Protein 1UAR (pdb70)

InterPro domains:
  IPR001307 Thiosulphate sulfurtransferase, conserved site [PS00380] (36-47)
  IPR001307 Thiosulphate sulfurtransferase, conserved site [PS00683] (262-272)
  IPR001763 Rhodanese-like domain [PF00581] (11-120)
  IPR001763 Rhodanese-like domain [PF00581] (162-273)
  IPR001763 Rhodanese-like domain [PS50206] (20-127)
  IPR001763 Rhodanese-like domain [PS50206] (161-281)
  IPR001763 Rhodanese-like domain [SM00450] (10-124)
  IPR001763 Rhodanese-like domain [SM00450] (151-278)
  IPR036873 Rhodanese-like domain superfamily [G3DSA:3.40.250.10] (1-144)
  IPR036873 Rhodanese-like domain superfamily [G3DSA:3.40.250.10] (145-285)
  IPR036873 Rhodanese-like domain superfamily [SSF52821] (3-143)
  IPR036873 Rhodanese-like domain superfamily [SSF52821] (160-283)
  IPR051126 Thiosulfate sulfurtransferase domain-containing protein [PTHR43855] (5-284)

Nearest PDB structures (foldseek):
  3p3a-assembly1_A  TM=9.488E-01  e=4.601E-39  Mycolicibacterium thermoresistibile
  3aay-assembly1_A  TM=9.484E-01  e=3.311E-35  Mycobacterium tuberculosis
  4jgt-assembly3_C  TM=8.827E-01  e=2.326E-21  Homo sapiens
  5wqj-assembly1_A  TM=8.787E-01  e=5.691E-21  Mus musculus
  4jgt-assembly2_B  TM=8.896E-01  e=4.125E-20  Homo sapiens

Foldseek 3Di:
DFPFCVQADDLVRCLVCLPPLQEEEEEFEPPQCVVLVKDDRRYYYDDCCVQFADVPDGHGDALVSPQQCLQSQHELRGQYEYAYPDLCLQSLLVVLVCVQQPRDHHHYFLGPLLCVVVPHDMDSDYDDHRRHHYDRGDGDCLAADEPVVLVVQLVCLVVLQAAEEEQDDVCQQQFVHCDFPGGHARHNYAYQHLCQQDDPSSGGDALVSLCVRAVVVSNDLNHAYEYANAQSRRSSVLCCCCGRNNRPHYYYHGNGCNNVRHDPPHDGHHHHD

Structure (mmCIF, N/CA/C/O backbone):
data_1UAR
#
_entry.id   1UAR
#
_cell.length_a   82.200
_cell.length_b   47.000
_cell.length_c   86.200
_cell.angle_alpha   90.00
_cell.angle_beta   113.80
_cell.angle_gamma   90.00
#
_symmetry.space_group_name_H-M   'C 1 2 1'
#
loop_
_entity.id
_entity.type
_entity.pdbx_description
1 polymer Rhodanese
2 non-polymer GLYCEROL
3 water water
#
loop_
_atom_site.group_PDB
_atom_site.id
_atom_site.type_symbol
_atom_site.label_atom_id
_atom_site.label_alt_id
_atom_site.label_comp_id
_atom_site.label_asym_id
_atom_site.label_entity_id
_atom_site.label_seq_id
_atom_site.pdbx_PDB_ins_code
_atom_site.Cartn_x
_atom_site.Cartn_y
_atom_site.Cartn_z
_atom_site.occupancy
_atom_site.B_iso_or_equiv
_atom_site.auth_seq_id
_atom_site.auth_comp_id
_atom_site.auth_asym_id
_atom_site.auth_atom_id
_atom_site.pdbx_PDB_model_num
ATOM 1 N N . GLY A 1 2 ? 35.481 -0.410 0.846 1.00 26.08 2 GLY A N 1
ATOM 2 C CA . GLY A 1 2 ? 34.381 0.429 1.402 1.00 23.62 2 GLY A CA 1
ATOM 3 C C . GLY A 1 2 ? 33.787 -0.191 2.651 1.00 21.99 2 GLY A C 1
ATOM 4 O O . GLY A 1 2 ? 34.366 -1.113 3.232 1.00 20.52 2 GLY A O 1
ATOM 5 N N . TYR A 1 3 ? 32.631 0.313 3.071 1.00 19.06 3 TYR A N 1
ATOM 6 C CA . TYR A 1 3 ? 31.968 -0.214 4.260 1.00 17.22 3 TYR A CA 1
ATOM 7 C C . TYR A 1 3 ? 31.538 -1.657 4.020 1.00 17.71 3 TYR A C 1
ATOM 8 O O . TYR A 1 3 ? 31.384 -2.087 2.873 1.00 15.73 3 TYR A O 1
ATOM 17 N N . ALA A 1 4 ? 31.343 -2.399 5.103 1.00 17.47 4 ALA A N 1
ATOM 18 C CA . ALA A 1 4 ? 30.906 -3.789 5.006 1.00 16.18 4 ALA A CA 1
ATOM 19 C C . ALA A 1 4 ? 29.428 -3.835 4.630 1.00 17.08 4 ALA A C 1
ATOM 20 O O . ALA A 1 4 ? 28.992 -4.706 3.868 1.00 15.57 4 ALA A O 1
ATOM 22 N N . HIS A 1 5 ? 28.667 -2.883 5.164 1.00 16.28 5 HIS A N 1
ATOM 23 C CA . HIS A 1 5 ? 27.235 -2.807 4.912 1.00 15.34 5 HIS A CA 1
ATOM 24 C C . HIS A 1 5 ? 26.780 -1.434 4.454 1.00 15.54 5 HIS A C 1
ATOM 25 O O . HIS A 1 5 ? 26.027 -0.749 5.154 1.00 15.11 5 HIS A O 1
ATOM 32 N N . PRO A 1 6 ? 27.219 -1.009 3.261 1.00 15.85 6 PRO A N 1
ATOM 33 C CA . PRO A 1 6 ? 26.803 0.308 2.773 1.00 14.93 6 PRO A CA 1
ATOM 34 C C . PRO A 1 6 ? 25.298 0.353 2.526 1.00 14.42 6 PRO A C 1
ATOM 35 O O . PRO A 1 6 ? 24.702 1.430 2.477 1.00 13.90 6 PRO A O 1
ATOM 39 N N . GLU A 1 7 ? 24.672 -0.816 2.388 1.00 12.93 7 GLU A N 1
ATOM 40 C CA . GLU A 1 7 ? 23.240 -0.847 2.125 1.00 13.88 7 GLU A CA 1
ATOM 41 C C . GLU A 1 7 ? 22.374 -0.370 3.287 1.00 13.54 7 GLU A C 1
ATOM 42 O O . GLU A 1 7 ? 21.194 -0.066 3.089 1.00 16.20 7 GLU A O 1
ATOM 48 N N . VAL A 1 8 ? 22.940 -0.290 4.493 1.00 12.65 8 VAL A N 1
ATOM 49 C CA . VAL A 1 8 ? 22.155 0.189 5.628 1.00 14.41 8 VAL A CA 1
ATOM 50 C C . VAL A 1 8 ? 22.389 1.679 5.875 1.00 12.27 8 VAL A C 1
ATOM 51 O O . VAL A 1 8 ? 21.883 2.237 6.845 1.00 13.74 8 VAL A O 1
ATOM 55 N N . LEU A 1 9 ? 23.158 2.314 4.995 1.00 14.32 9 LEU A N 1
ATOM 56 C CA . LEU A 1 9 ? 23.433 3.744 5.108 1.00 15.44 9 LEU A CA 1
ATOM 57 C C . LEU A 1 9 ? 22.887 4.442 3.859 1.00 16.06 9 LEU A C 1
ATOM 58 O O . LEU A 1 9 ? 23.297 4.126 2.741 1.00 20.54 9 LEU A O 1
ATOM 63 N N . VAL A 1 10 ? 21.956 5.378 4.035 1.00 13.31 10 VAL A N 1
ATOM 64 C CA . VAL A 1 10 ? 21.399 6.093 2.890 1.00 14.22 10 VAL A CA 1
ATOM 65 C C . VAL A 1 10 ? 21.788 7.568 2.910 1.00 15.71 10 VAL A C 1
ATOM 66 O O . VAL A 1 10 ? 21.997 8.158 3.973 1.00 14.35 10 VAL A O 1
ATOM 70 N N . SER A 1 11 ? 21.881 8.158 1.725 1.00 14.32 11 SER A N 1
ATOM 71 C CA . SER A 1 11 ? 22.257 9.560 1.600 1.00 13.44 11 SER A CA 1
ATOM 72 C C . SER A 1 11 ? 21.039 10.465 1.719 1.00 12.94 11 SER A C 1
ATOM 73 O O . SER A 1 11 ? 19.897 10.012 1.650 1.00 12.58 11 SER A O 1
ATOM 76 N N . THR A 1 12 ? 21.279 11.757 1.901 1.00 12.56 12 THR A N 1
ATOM 77 C CA . THR A 1 12 ? 20.160 12.681 1.996 1.00 15.00 12 THR A CA 1
ATOM 78 C C . THR A 1 12 ? 19.419 12.694 0.663 1.00 13.85 12 THR A C 1
ATOM 79 O O . THR A 1 12 ? 18.204 12.889 0.624 1.00 14.43 12 THR A O 1
ATOM 83 N N . ASP A 1 13 ? 20.155 12.477 -0.427 1.00 15.31 13 ASP A N 1
ATOM 84 C CA . ASP A 1 13 ? 19.554 12.443 -1.756 1.00 15.98 13 ASP A CA 1
ATOM 85 C C . ASP A 1 13 ? 18.591 11.259 -1.837 1.00 15.45 13 ASP A C 1
ATOM 86 O O . ASP A 1 13 ? 17.460 11.400 -2.305 1.00 14.08 13 ASP A O 1
ATOM 91 N N . TRP A 1 14 ? 19.055 10.098 -1.383 1.00 13.19 14 TRP A N 1
ATOM 92 C CA . TRP A 1 14 ? 18.245 8.879 -1.394 1.00 15.01 14 TRP A CA 1
ATOM 93 C C . TRP A 1 14 ? 16.942 9.106 -0.639 1.00 15.07 14 TRP A C 1
ATOM 94 O O . TRP A 1 14 ? 15.860 8.780 -1.127 1.00 12.98 14 TRP A O 1
ATOM 105 N N . VAL A 1 15 ? 17.042 9.689 0.550 1.00 13.76 15 VAL A N 1
ATOM 106 C CA . VAL A 1 15 ? 15.860 9.931 1.353 1.00 13.73 15 VAL A CA 1
ATOM 107 C C . VAL A 1 15 ? 14.882 10.872 0.652 1.00 13.97 15 VAL A C 1
ATOM 108 O O . VAL A 1 15 ? 13.688 10.586 0.594 1.00 13.13 15 VAL A O 1
ATOM 112 N N . GLN A 1 16 ? 15.375 11.975 0.093 1.00 15.20 16 GLN A N 1
ATOM 113 C CA . GLN A 1 16 ? 14.476 12.905 -0.574 1.00 14.64 16 GLN A CA 1
ATOM 114 C C . GLN A 1 16 ? 13.765 12.263 -1.763 1.00 16.57 16 GLN A C 1
ATOM 115 O O . GLN A 1 16 ? 12.628 12.614 -2.069 1.00 16.98 16 GLN A O 1
ATOM 121 N N . GLU A 1 17 ? 14.421 11.313 -2.422 1.00 17.28 17 GLU A N 1
ATOM 122 C CA . GLU A 1 17 ? 13.817 10.642 -3.568 1.00 19.18 17 GLU A CA 1
ATOM 123 C C . GLU A 1 17 ? 12.939 9.445 -3.184 1.00 20.21 17 GLU A C 1
ATOM 124 O O . GLU A 1 17 ? 12.378 8.767 -4.050 1.00 19.92 17 GLU A O 1
ATOM 130 N N . HIS A 1 18 ? 12.802 9.197 -1.887 1.00 18.50 18 HIS A N 1
ATOM 131 C CA . HIS A 1 18 ? 11.964 8.092 -1.422 1.00 20.93 18 HIS A CA 1
ATOM 132 C C . HIS A 1 18 ? 10.895 8.584 -0.452 1.00 20.93 18 HIS A C 1
ATOM 133 O O . HIS A 1 18 ? 10.283 7.791 0.260 1.00 21.62 18 HIS A O 1
ATOM 140 N N . LEU A 1 19 ? 10.665 9.895 -0.435 1.00 23.22 19 LEU A N 1
ATOM 141 C CA . LEU A 1 19 ? 9.679 10.491 0.462 1.00 24.40 19 LEU A CA 1
ATOM 142 C C . LEU A 1 19 ? 8.254 10.012 0.216 1.00 26.56 19 LEU A C 1
ATOM 143 O O . LEU A 1 19 ? 7.391 10.162 1.080 1.00 27.20 19 LEU A O 1
ATOM 148 N N . GLU A 1 20 ? 8.008 9.441 -0.959 1.00 28.09 20 GLU A N 1
ATOM 149 C CA . GLU A 1 20 ? 6.679 8.944 -1.295 1.00 29.75 20 GLU A CA 1
ATOM 150 C C . GLU A 1 20 ? 6.677 7.439 -1.555 1.00 29.64 20 GLU A C 1
ATOM 151 O O . GLU A 1 20 ? 5.693 6.891 -2.057 1.00 29.87 20 GLU A O 1
ATOM 157 N N . ASP A 1 21 ? 7.780 6.773 -1.224 1.00 27.43 21 ASP A N 1
ATOM 158 C CA . ASP A 1 21 ? 7.875 5.329 -1.416 1.00 26.65 21 ASP A CA 1
ATOM 159 C C . ASP A 1 21 ? 6.917 4.706 -0.407 1.00 27.44 21 ASP A C 1
ATOM 160 O O . ASP A 1 21 ? 7.044 4.929 0.799 1.00 28.02 21 ASP A O 1
ATOM 165 N N . PRO A 1 22 ? 5.931 3.931 -0.883 1.00 27.00 22 PRO A N 1
ATOM 166 C CA . PRO A 1 22 ? 4.976 3.309 0.041 1.00 26.29 22 PRO A CA 1
ATOM 167 C C . PRO A 1 22 ? 5.594 2.331 1.039 1.00 23.66 22 PRO A C 1
ATOM 168 O O . PRO A 1 22 ? 5.005 2.040 2.082 1.00 25.86 22 PRO A O 1
ATOM 172 N N . LYS A 1 23 ? 6.784 1.832 0.725 1.00 22.09 23 LYS A N 1
ATOM 173 C CA . LYS A 1 23 ? 7.460 0.882 1.598 1.00 20.42 23 LYS A CA 1
ATOM 174 C C . LYS A 1 23 ? 8.474 1.546 2.522 1.00 19.27 23 LYS A C 1
ATOM 175 O O . LYS A 1 23 ? 9.166 0.860 3.258 1.00 17.27 23 LYS A O 1
ATOM 181 N N . VAL A 1 24 ? 8.551 2.873 2.488 1.00 17.51 24 VAL A N 1
ATOM 182 C CA . VAL A 1 24 ? 9.508 3.606 3.325 1.00 16.48 24 VAL A CA 1
ATOM 183 C C . VAL A 1 24 ? 8.844 4.434 4.429 1.00 16.03 24 VAL A C 1
ATOM 184 O O . VAL A 1 24 ? 7.866 5.140 4.190 1.00 17.46 24 VAL A O 1
ATOM 188 N N . ARG A 1 25 ? 9.378 4.332 5.643 1.00 15.02 25 ARG A N 1
ATOM 189 C CA . ARG A 1 25 ? 8.879 5.102 6.773 1.00 15.37 25 ARG A CA 1
ATOM 190 C C . ARG A 1 25 ? 10.084 5.768 7.439 1.00 14.15 25 ARG A C 1
ATOM 191 O O . ARG A 1 25 ? 10.933 5.100 8.027 1.00 15.58 25 ARG A O 1
ATOM 199 N N . VAL A 1 26 ? 10.155 7.088 7.319 1.00 13.34 26 VAL A N 1
ATOM 200 C CA . VAL A 1 26 ? 11.248 7.867 7.892 1.00 14.23 26 VAL A CA 1
ATOM 201 C C . VAL A 1 26 ? 10.891 8.313 9.303 1.00 13.72 26 VAL A C 1
ATOM 202 O O . VAL A 1 26 ? 9.782 8.796 9.548 1.00 14.68 26 VAL A O 1
ATOM 206 N N . LEU A 1 27 ? 11.834 8.154 10.227 1.00 13.40 27 LEU A N 1
ATOM 207 C CA . LEU A 1 27 ? 11.625 8.551 11.618 1.00 11.02 27 LEU A CA 1
ATOM 208 C C . LEU A 1 27 ? 12.772 9.433 12.116 1.00 12.95 27 LEU A C 1
ATOM 209 O O . LEU A 1 27 ? 13.945 9.101 11.919 1.00 12.27 27 LEU A O 1
ATOM 214 N N . GLU A 1 28 ? 12.429 10.554 12.750 1.00 12.74 28 GLU A N 1
ATOM 215 C CA . GLU A 1 28 ? 13.429 11.463 13.314 1.00 12.65 28 GLU A CA 1
ATOM 216 C C . GLU A 1 28 ? 13.579 11.078 14.779 1.00 12.68 28 GLU A C 1
ATOM 217 O O . GLU A 1 28 ? 12.597 11.034 15.515 1.00 12.88 28 GLU A O 1
ATOM 223 N N . VAL A 1 29 ? 14.803 10.776 15.192 1.00 13.82 29 VAL A N 1
ATOM 224 C CA . VAL A 1 29 ? 15.066 10.371 16.573 1.00 13.13 29 VAL A CA 1
ATOM 225 C C . VAL A 1 29 ? 16.121 11.312 17.142 1.00 13.50 29 VAL A C 1
ATOM 226 O O . VAL A 1 29 ? 17.303 11.179 16.835 1.00 14.32 29 VAL A O 1
ATOM 230 N N . ASP A 1 30 ? 15.683 12.260 17.965 1.00 15.42 30 ASP A N 1
ATOM 231 C CA . ASP A 1 30 ? 16.582 13.259 18.543 1.00 17.08 30 ASP A CA 1
ATOM 232 C C . ASP A 1 30 ? 16.741 13.173 20.052 1.00 20.60 30 ASP A C 1
ATOM 233 O O . ASP A 1 30 ? 15.845 12.720 20.756 1.00 20.59 30 ASP A O 1
ATOM 238 N N . GLU A 1 31 ? 17.881 13.643 20.545 1.00 24.01 31 GLU A N 1
ATOM 239 C CA . GLU A 1 31 ? 18.102 13.673 21.981 1.00 28.31 31 GLU A CA 1
ATOM 240 C C . GLU A 1 31 ? 17.163 14.767 22.486 1.00 29.26 31 GLU A C 1
ATOM 241 O O . GLU A 1 31 ? 16.621 14.684 23.585 1.00 31.28 31 GLU A O 1
ATOM 247 N N . ASP A 1 32 ? 16.967 15.787 21.655 1.00 31.63 32 ASP A N 1
ATOM 248 C CA . ASP A 1 32 ? 16.073 16.898 21.973 1.00 32.58 32 ASP A CA 1
ATOM 249 C C . ASP A 1 32 ? 14.695 16.519 21.438 1.00 33.97 32 ASP A C 1
ATOM 250 O O . ASP A 1 32 ? 14.410 16.699 20.254 1.00 34.79 32 ASP A O 1
ATOM 255 N N . ILE A 1 33 ? 13.840 16.000 22.313 1.00 34.75 33 ILE A N 1
ATOM 256 C CA . ILE A 1 33 ? 12.510 15.560 21.910 1.00 35.19 33 ILE A CA 1
ATOM 257 C C . ILE A 1 33 ? 11.527 16.635 21.445 1.00 34.55 33 ILE A C 1
ATOM 258 O O . ILE A 1 33 ? 10.358 16.341 21.217 1.00 34.62 33 ILE A O 1
ATOM 263 N N . LEU A 1 34 ? 11.986 17.872 21.295 1.00 33.77 34 LEU A N 1
ATOM 264 C CA . LEU A 1 34 ? 11.097 18.943 20.845 1.00 32.24 34 LEU A CA 1
ATOM 265 C C . LEU A 1 34 ? 11.487 19.480 19.473 1.00 30.45 34 LEU A C 1
ATOM 266 O O . LEU A 1 34 ? 10.719 20.201 18.834 1.00 30.16 34 LEU A O 1
ATOM 271 N N . LEU A 1 35 ? 12.681 19.112 19.028 1.00 28.25 35 LEU A N 1
ATOM 272 C CA . LEU A 1 35 ? 13.213 19.561 17.748 1.00 25.19 35 LEU A CA 1
ATOM 273 C C . LEU A 1 35 ? 12.339 19.213 16.543 1.00 23.49 35 LEU A C 1
ATOM 274 O O . LEU A 1 35 ? 12.153 20.038 15.647 1.00 22.03 35 LEU A O 1
ATOM 279 N N . TYR A 1 36 ? 11.809 17.994 16.519 1.00 22.53 36 TYR A N 1
ATOM 280 C CA . TYR A 1 36 ? 10.955 17.542 15.422 1.00 22.39 36 TYR A CA 1
ATOM 281 C C . TYR A 1 36 ? 9.783 18.486 15.176 1.00 24.83 36 TYR A C 1
ATOM 282 O O . TYR A 1 36 ? 9.432 18.784 14.034 1.00 22.90 36 TYR A O 1
ATOM 291 N N . ASP A 1 37 ? 9.170 18.936 16.263 1.00 25.91 37 ASP A N 1
ATOM 292 C CA . ASP A 1 37 ? 8.017 19.818 16.192 1.00 26.89 37 ASP A CA 1
ATOM 293 C C . ASP A 1 37 ? 8.266 21.098 15.394 1.00 26.45 37 ASP A C 1
ATOM 294 O O . ASP A 1 37 ? 7.365 21.597 14.722 1.00 26.65 37 ASP A O 1
ATOM 299 N N . THR A 1 38 ? 9.488 21.616 15.465 1.00 28.14 38 THR A N 1
ATOM 300 C CA . THR A 1 38 ? 9.843 22.852 14.773 1.00 28.73 38 THR A CA 1
ATOM 301 C C . THR A 1 38 ? 10.035 22.690 13.267 1.00 27.83 38 THR A C 1
ATOM 302 O O . THR A 1 38 ? 10.045 23.672 12.527 1.00 26.99 38 THR A O 1
ATOM 306 N N . GLY A 1 39 ? 10.186 21.451 12.817 1.00 25.61 39 GLY A N 1
ATOM 307 C CA . GLY A 1 39 ? 10.390 21.202 11.402 1.00 23.67 39 GLY A CA 1
ATOM 308 C C . GLY A 1 39 ? 11.087 19.870 11.212 1.00 22.15 39 GLY A C 1
ATOM 309 O O . GLY A 1 39 ? 11.994 19.531 11.969 1.00 20.40 39 GLY A O 1
ATOM 310 N N . HIS A 1 40 ? 10.664 19.120 10.202 1.00 19.87 40 HIS A N 1
ATOM 311 C CA . HIS A 1 40 ? 11.240 17.812 9.927 1.00 19.64 40 HIS A CA 1
ATOM 312 C C . HIS A 1 40 ? 11.125 17.450 8.453 1.00 17.89 40 HIS A C 1
ATOM 313 O O . HIS A 1 40 ? 10.541 18.193 7.657 1.00 16.27 40 HIS A O 1
ATOM 320 N N . ILE A 1 41 ? 11.695 16.301 8.098 1.00 17.10 41 ILE A N 1
ATOM 321 C CA . ILE A 1 41 ? 11.636 15.805 6.731 1.00 15.85 41 ILE A CA 1
ATOM 322 C C . ILE A 1 41 ? 10.181 15.465 6.435 1.00 16.92 41 ILE A C 1
ATOM 323 O O . ILE A 1 41 ? 9.489 14.899 7.278 1.00 16.71 41 ILE A O 1
ATOM 328 N N . PRO A 1 42 ? 9.690 15.820 5.237 1.00 18.20 42 PRO A N 1
ATOM 329 C CA . PRO A 1 42 ? 8.296 15.524 4.889 1.00 17.74 42 PRO A CA 1
ATOM 330 C C . PRO A 1 42 ? 7.954 14.045 5.019 1.00 18.40 42 PRO A C 1
ATOM 331 O O . PRO A 1 42 ? 8.695 13.186 4.540 1.00 17.53 42 PRO A O 1
ATOM 335 N N . GLY A 1 43 ? 6.832 13.752 5.675 1.00 18.12 43 GLY A N 1
ATOM 336 C CA . GLY A 1 43 ? 6.414 12.372 5.844 1.00 19.11 43 GLY A CA 1
ATOM 337 C C . GLY A 1 43 ? 7.090 11.666 7.005 1.00 17.18 43 GLY A C 1
ATOM 338 O O . GLY A 1 43 ? 6.739 10.537 7.332 1.00 18.59 43 GLY A O 1
ATOM 339 N N . ALA A 1 44 ? 8.057 12.330 7.632 1.00 18.23 44 ALA A N 1
ATOM 340 C CA . ALA A 1 44 ? 8.771 11.736 8.754 1.00 17.15 44 ALA A CA 1
ATOM 341 C C . ALA A 1 44 ? 7.938 11.771 10.027 1.00 17.85 44 ALA A C 1
ATOM 342 O O . ALA A 1 44 ? 7.120 12.666 10.226 1.00 16.75 44 ALA A O 1
ATOM 344 N N . GLN A 1 45 ? 8.152 10.780 10.885 1.00 16.68 45 GLN A N 1
ATOM 345 C CA . GLN A 1 45 ? 7.448 10.701 12.153 1.00 17.46 45 GLN A CA 1
ATOM 346 C C . GLN A 1 45 ? 8.450 10.818 13.287 1.00 16.43 45 GLN A C 1
ATOM 347 O O . GLN A 1 45 ? 9.635 10.533 13.123 1.00 16.72 45 GLN A O 1
ATOM 353 N N . LYS A 1 46 ? 7.955 11.245 14.438 1.00 17.77 46 LYS A N 1
ATOM 354 C CA . LYS A 1 46 ? 8.787 11.456 15.603 1.00 18.85 46 LYS A CA 1
ATOM 355 C C . LYS A 1 46 ? 8.847 10.298 16.587 1.00 18.16 46 LYS A C 1
ATOM 356 O O . LYS A 1 46 ? 7.848 9.619 16.845 1.00 19.92 46 LYS A O 1
ATOM 362 N N . ILE A 1 47 ? 10.047 10.072 17.108 1.00 17.66 47 ILE A N 1
ATOM 363 C CA . ILE A 1 47 ? 10.275 9.065 18.128 1.00 16.80 47 ILE A CA 1
ATOM 364 C C . ILE A 1 47 ? 10.767 9.845 19.339 1.00 16.98 47 ILE A C 1
ATOM 365 O O . ILE A 1 47 ? 11.716 10.626 19.235 1.00 17.62 47 ILE A O 1
ATOM 370 N N . ASP A 1 48 ? 10.099 9.646 20.472 1.00 18.64 48 ASP A N 1
ATOM 371 C CA . ASP A 1 48 ? 10.463 10.279 21.736 1.00 22.33 48 ASP A CA 1
ATOM 372 C C . ASP A 1 48 ? 11.043 9.076 22.474 1.00 21.49 48 ASP A C 1
ATOM 373 O O . ASP A 1 48 ? 10.294 8.291 23.053 1.00 20.66 48 ASP A O 1
ATOM 378 N N . TRP A 1 49 ? 12.368 8.933 22.449 1.00 22.12 49 TRP A N 1
ATOM 379 C CA . TRP A 1 49 ? 13.027 7.766 23.032 1.00 22.70 49 TRP A CA 1
ATOM 380 C C . TRP A 1 49 ? 12.591 7.230 24.392 1.00 24.41 49 TRP A C 1
ATOM 381 O O . TRP A 1 49 ? 12.220 6.060 24.493 1.00 22.67 49 TRP A O 1
ATOM 392 N N . GLN A 1 50 ? 12.645 8.048 25.437 1.00 26.34 50 GLN A N 1
ATOM 393 C CA . GLN A 1 50 ? 12.255 7.557 26.758 1.00 29.71 50 GLN A CA 1
ATOM 394 C C . GLN A 1 50 ? 10.806 7.100 26.830 1.00 28.55 50 GLN A C 1
ATOM 395 O O . GLN A 1 50 ? 10.500 6.057 27.409 1.00 29.39 50 GLN A O 1
ATOM 401 N N . ARG A 1 51 ? 9.915 7.880 26.236 1.00 27.73 51 ARG A N 1
ATOM 402 C CA . ARG A 1 51 ? 8.499 7.555 26.246 1.00 27.77 51 ARG A CA 1
ATOM 403 C C . ARG A 1 51 ? 8.142 6.381 25.332 1.00 26.55 51 ARG A C 1
ATOM 404 O O . ARG A 1 51 ? 7.316 5.545 25.686 1.00 25.60 51 ARG A O 1
ATOM 412 N N . ASP A 1 52 ? 8.774 6.310 24.165 1.00 22.90 52 ASP A N 1
ATOM 413 C CA . ASP A 1 52 ? 8.467 5.251 23.210 1.00 22.45 52 ASP A CA 1
ATOM 414 C C . ASP A 1 52 ? 9.233 3.935 23.344 1.00 21.40 52 ASP A C 1
ATOM 415 O O . ASP A 1 52 ? 8.677 2.866 23.080 1.00 20.26 52 ASP A O 1
ATOM 420 N N . PHE A 1 53 ? 10.501 4.003 23.743 1.00 19.59 53 PHE A N 1
ATOM 421 C CA . PHE A 1 53 ? 11.320 2.799 23.856 1.00 18.89 53 PHE A CA 1
ATOM 422 C C . PHE A 1 53 ? 11.552 2.245 25.262 1.00 17.89 53 PHE A C 1
ATOM 423 O O . PHE A 1 53 ? 11.856 1.067 25.415 1.00 17.51 53 PHE A O 1
ATOM 431 N N . TRP A 1 54 ? 11.423 3.090 26.279 1.00 20.84 54 TRP A N 1
ATOM 432 C CA . TRP A 1 54 ? 11.643 2.666 27.659 1.00 21.15 54 TRP A CA 1
ATOM 433 C C . TRP A 1 54 ? 10.375 2.269 28.405 1.00 21.16 54 TRP A C 1
ATOM 434 O O . TRP A 1 54 ? 9.300 2.823 28.168 1.00 20.74 54 TRP A O 1
ATOM 445 N N . ASP A 1 55 ? 10.505 1.307 29.313 1.00 21.66 55 ASP A N 1
ATOM 446 C CA . ASP A 1 55 ? 9.370 0.913 30.135 1.00 21.26 55 ASP A CA 1
ATOM 447 C C . ASP A 1 55 ? 9.131 2.163 30.976 1.00 21.21 55 ASP A C 1
ATOM 448 O O . ASP A 1 55 ? 10.067 2.899 31.285 1.00 20.81 55 ASP A O 1
ATOM 453 N N . PRO A 1 56 ? 7.876 2.433 31.353 1.00 20.68 56 PRO A N 1
ATOM 454 C CA . PRO A 1 56 ? 7.634 3.634 32.156 1.00 21.67 56 PRO A CA 1
ATOM 455 C C . PRO A 1 56 ? 8.125 3.588 33.604 1.00 20.28 56 PRO A C 1
ATOM 456 O O . PRO A 1 56 ? 8.321 4.634 34.223 1.00 21.99 56 PRO A O 1
ATOM 460 N N . VAL A 1 57 ? 8.341 2.390 34.137 1.00 21.38 57 VAL A N 1
ATOM 461 C CA . VAL A 1 57 ? 8.765 2.262 35.531 1.00 21.37 57 VAL A CA 1
ATOM 462 C C . VAL A 1 57 ? 10.132 1.622 35.778 1.00 21.46 57 VAL A C 1
ATOM 463 O O . VAL A 1 57 ? 10.924 2.131 36.575 1.00 21.91 57 VAL A O 1
ATOM 467 N N . VAL A 1 58 ? 10.407 0.505 35.116 1.00 20.29 58 VAL A N 1
ATOM 468 C CA . VAL A 1 58 ? 11.683 -0.177 35.301 1.00 19.93 58 VAL A CA 1
ATOM 469 C C . VAL A 1 58 ? 12.713 0.220 34.250 1.00 20.26 58 VAL A C 1
ATOM 470 O O . VAL A 1 58 ? 12.369 0.805 33.220 1.00 18.85 58 VAL A O 1
ATOM 474 N N . ARG A 1 59 ? 13.982 -0.082 34.514 1.00 17.85 59 ARG A N 1
ATOM 475 C CA . ARG A 1 59 ? 15.015 0.242 33.543 1.00 19.18 59 ARG A CA 1
ATOM 476 C C . ARG A 1 59 ? 15.147 -0.897 32.547 1.00 19.51 59 ARG A C 1
ATOM 477 O O . ARG A 1 59 ? 15.934 -1.825 32.734 1.00 19.44 59 ARG A O 1
ATOM 485 N N . ASP A 1 60 ? 14.344 -0.831 31.494 1.00 20.03 60 ASP A N 1
ATOM 486 C CA . ASP A 1 60 ? 14.375 -1.831 30.441 1.00 20.51 60 ASP A CA 1
ATOM 487 C C . ASP A 1 60 ? 13.564 -1.274 29.289 1.00 19.19 60 ASP A C 1
ATOM 488 O O . ASP A 1 60 ? 12.780 -0.346 29.466 1.00 19.39 60 ASP A O 1
ATOM 493 N N . PHE A 1 61 ? 13.759 -1.840 28.109 1.00 20.07 61 PHE A N 1
ATOM 494 C CA . PHE A 1 61 ? 13.040 -1.392 26.931 1.00 20.30 61 PHE A CA 1
ATOM 495 C C . PHE A 1 61 ? 11.641 -1.989 26.931 1.00 21.02 61 PHE A C 1
ATOM 496 O O . PHE A 1 61 ? 11.361 -2.925 27.678 1.00 21.42 61 PHE A O 1
ATOM 504 N N . ILE A 1 62 ? 10.760 -1.424 26.115 1.00 20.45 62 ILE A N 1
ATOM 505 C CA . ILE A 1 62 ? 9.398 -1.921 26.022 1.00 20.42 62 ILE A CA 1
ATOM 506 C C . ILE A 1 62 ? 9.450 -3.363 25.530 1.00 20.96 62 ILE A C 1
ATOM 507 O O . ILE A 1 62 ? 10.442 -3.791 24.942 1.00 22.15 62 ILE A O 1
ATOM 512 N N . SER A 1 63 ? 8.383 -4.112 25.777 1.00 21.66 63 SER A N 1
ATOM 513 C CA . SER A 1 63 ? 8.317 -5.511 25.373 1.00 22.70 63 SER A CA 1
ATOM 514 C C . SER A 1 63 ? 8.169 -5.675 23.864 1.00 23.22 63 SER A C 1
ATOM 515 O O . SER A 1 63 ? 7.889 -4.711 23.149 1.00 21.71 63 SER A O 1
ATOM 518 N N . GLU A 1 64 ? 8.363 -6.905 23.392 1.00 24.75 64 GLU A N 1
ATOM 519 C CA . GLU A 1 64 ? 8.238 -7.215 21.973 1.00 25.51 64 GLU A CA 1
ATOM 520 C C . GLU A 1 64 ? 6.826 -6.879 21.520 1.00 25.73 64 GLU A C 1
ATOM 521 O O . GLU A 1 64 ? 6.619 -6.366 20.424 1.00 25.55 64 GLU A O 1
ATOM 527 N N . GLU A 1 65 ? 5.855 -7.168 22.379 1.00 26.54 65 GLU A N 1
ATOM 528 C CA . GLU A 1 65 ? 4.458 -6.889 22.084 1.00 27.53 65 GLU A CA 1
ATOM 529 C C . GLU A 1 65 ? 4.243 -5.389 21.934 1.00 26.26 65 GLU A C 1
ATOM 530 O O . GLU A 1 65 ? 3.591 -4.938 20.994 1.00 26.42 65 GLU A O 1
ATOM 536 N N . GLU A 1 66 ? 4.795 -4.616 22.868 1.00 24.52 66 GLU A N 1
ATOM 537 C CA . GLU A 1 66 ? 4.657 -3.165 22.833 1.00 23.74 66 GLU A CA 1
ATOM 538 C C . GLU A 1 66 ? 5.360 -2.569 21.621 1.00 20.78 66 GLU A C 1
ATOM 539 O O . GLU A 1 66 ? 4.907 -1.575 21.058 1.00 21.35 66 GLU A O 1
ATOM 545 N N . PHE A 1 67 ? 6.472 -3.175 21.225 1.00 19.97 67 PHE A N 1
ATOM 546 C CA . PHE A 1 67 ? 7.210 -2.690 20.067 1.00 19.77 67 PHE A CA 1
ATOM 547 C C . PHE A 1 67 ? 6.331 -2.842 18.827 1.00 21.34 67 PHE A C 1
ATOM 548 O O . PHE A 1 67 ? 6.255 -1.939 17.995 1.00 20.47 67 PHE A O 1
ATOM 556 N N . ALA A 1 68 ? 5.657 -3.983 18.716 1.00 20.92 68 ALA A N 1
ATOM 557 C CA . ALA A 1 68 ? 4.786 -4.241 17.570 1.00 22.86 68 ALA A CA 1
ATOM 558 C C . ALA A 1 68 ? 3.638 -3.235 17.482 1.00 22.66 68 ALA A C 1
ATOM 559 O O . ALA A 1 68 ? 3.257 -2.816 16.391 1.00 22.24 68 ALA A O 1
ATOM 561 N N . LYS A 1 69 ? 3.079 -2.847 18.626 1.00 22.56 69 LYS A N 1
ATOM 562 C CA . LYS A 1 69 ? 1.988 -1.876 18.627 1.00 24.02 69 LYS A CA 1
ATOM 563 C C . LYS A 1 69 ? 2.500 -0.502 18.211 1.00 22.65 69 LYS A C 1
ATOM 564 O O . LYS A 1 69 ? 1.813 0.245 17.514 1.00 22.68 69 LYS A O 1
ATOM 570 N N . LEU A 1 70 ? 3.711 -0.167 18.642 1.00 21.61 70 LEU A N 1
ATOM 571 C CA . LEU A 1 70 ? 4.295 1.115 18.279 1.00 21.88 70 LEU A CA 1
ATOM 572 C C . LEU A 1 70 ? 4.444 1.180 16.758 1.00 20.95 70 LEU A C 1
ATOM 573 O O . LEU A 1 70 ? 4.031 2.151 16.129 1.00 21.01 70 LEU A O 1
ATOM 586 N N . GLU A 1 72 ? 2.879 -0.475 14.353 1.00 22.72 72 GLU A N 1
ATOM 587 C CA . GLU A 1 72 ? 1.604 -0.351 13.652 1.00 22.15 72 GLU A CA 1
ATOM 588 C C . GLU A 1 72 ? 1.071 1.075 13.701 1.00 21.86 72 GLU A C 1
ATOM 589 O O . GLU A 1 72 ? 0.570 1.589 12.701 1.00 21.56 72 GLU A O 1
ATOM 595 N N . ARG A 1 73 ? 1.186 1.719 14.857 1.00 23.28 73 ARG A N 1
ATOM 596 C CA . ARG A 1 73 ? 0.722 3.090 15.000 1.00 24.13 73 ARG A CA 1
ATOM 597 C C . ARG A 1 73 ? 1.511 4.007 14.070 1.00 23.76 73 ARG A C 1
ATOM 598 O O . ARG A 1 73 ? 0.980 4.988 13.549 1.00 24.13 73 ARG A O 1
ATOM 606 N N . LEU A 1 74 ? 2.781 3.677 13.861 1.00 22.32 74 LEU A N 1
ATOM 607 C CA . LEU A 1 74 ? 3.644 4.476 12.996 1.00 20.88 74 LEU A CA 1
ATOM 608 C C . LEU A 1 74 ? 3.515 4.087 11.522 1.00 20.97 74 LEU A C 1
ATOM 609 O O . LEU A 1 74 ? 4.253 4.589 10.670 1.00 21.66 74 LEU A O 1
ATOM 614 N N . GLY A 1 75 ? 2.577 3.193 11.220 1.00 20.88 75 GLY A N 1
ATOM 615 C CA . GLY A 1 75 ? 2.385 2.766 9.844 1.00 20.27 75 GLY A CA 1
ATOM 616 C C . GLY A 1 75 ? 3.526 1.910 9.329 1.00 19.70 75 GLY A C 1
ATOM 617 O O . GLY A 1 75 ? 3.785 1.856 8.127 1.00 19.17 75 GLY A O 1
ATOM 618 N N . ILE A 1 76 ? 4.202 1.231 10.249 1.00 18.76 76 ILE A N 1
ATOM 619 C CA . ILE A 1 76 ? 5.327 0.369 9.916 1.00 18.41 76 ILE A CA 1
ATOM 620 C C . ILE A 1 76 ? 4.962 -1.112 9.992 1.00 20.02 76 ILE A C 1
ATOM 621 O O . ILE A 1 76 ? 4.329 -1.558 10.953 1.00 21.10 76 ILE A O 1
ATOM 626 N N . SER A 1 77 ? 5.370 -1.862 8.970 1.00 20.27 77 SER A N 1
ATOM 627 C CA . SER A 1 77 ? 5.129 -3.302 8.893 1.00 20.06 77 SER A CA 1
ATOM 628 C C . SER A 1 77 ? 6.478 -4.022 8.895 1.00 21.47 77 SER A C 1
ATOM 629 O O . SER A 1 77 ? 7.529 -3.380 8.829 1.00 20.12 77 SER A O 1
ATOM 632 N N . ASN A 1 78 ? 6.456 -5.350 8.960 1.00 21.11 78 ASN A N 1
ATOM 633 C CA . ASN A 1 78 ? 7.689 -6.135 8.989 1.00 21.88 78 ASN A CA 1
ATOM 634 C C . ASN A 1 78 ? 8.602 -5.941 7.779 1.00 22.44 78 ASN A C 1
ATOM 635 O O . ASN A 1 78 ? 9.827 -5.969 7.913 1.00 21.31 78 ASN A O 1
ATOM 640 N N . ASP A 1 79 ? 8.014 -5.742 6.603 1.00 22.83 79 ASP A N 1
ATOM 641 C CA . ASP A 1 79 ? 8.801 -5.563 5.386 1.00 23.56 79 ASP A CA 1
ATOM 642 C C . ASP A 1 79 ? 9.054 -4.097 5.043 1.00 22.16 79 ASP A C 1
ATOM 643 O O . ASP A 1 79 ? 9.547 -3.786 3.961 1.00 23.81 79 ASP A O 1
ATOM 648 N N . THR A 1 80 ? 8.728 -3.199 5.967 1.00 19.98 80 THR A N 1
ATOM 649 C CA . THR A 1 80 ? 8.925 -1.769 5.746 1.00 18.68 80 THR A CA 1
ATOM 650 C C . THR A 1 80 ? 10.401 -1.393 5.801 1.00 16.51 80 THR A C 1
ATOM 651 O O . THR A 1 80 ? 11.162 -1.943 6.595 1.00 14.77 80 THR A O 1
ATOM 655 N N . THR A 1 81 ? 10.802 -0.468 4.933 1.00 16.65 81 THR A N 1
ATOM 656 C CA . THR A 1 81 ? 12.175 0.028 4.924 1.00 14.53 81 THR A CA 1
ATOM 657 C C . THR A 1 81 ? 12.126 1.226 5.870 1.00 13.93 81 THR A C 1
ATOM 658 O O . THR A 1 81 ? 11.611 2.282 5.515 1.00 14.49 81 THR A O 1
ATOM 662 N N . VAL A 1 82 ? 12.637 1.052 7.086 1.00 14.86 82 VAL A N 1
ATOM 663 C CA . VAL A 1 82 ? 12.628 2.125 8.077 1.00 13.64 82 VAL A CA 1
ATOM 664 C C . VAL A 1 82 ? 13.900 2.958 7.950 1.00 12.85 82 VAL A C 1
ATOM 665 O O . VAL A 1 82 ? 14.999 2.414 7.944 1.00 13.30 82 VAL A O 1
ATOM 669 N N . VAL A 1 83 ? 13.744 4.274 7.846 1.00 12.28 83 VAL A N 1
ATOM 670 C CA . VAL A 1 83 ? 14.896 5.165 7.709 1.00 13.28 83 VAL A CA 1
ATOM 671 C C . VAL A 1 83 ? 14.977 6.081 8.921 1.00 11.12 83 VAL A C 1
ATOM 672 O O . VAL A 1 83 ? 14.020 6.763 9.262 1.00 12.61 83 VAL A O 1
ATOM 676 N N . LEU A 1 84 ? 16.142 6.100 9.561 1.00 11.00 84 LEU A N 1
ATOM 677 C CA . LEU A 1 84 ? 16.338 6.883 10.773 1.00 10.74 84 LEU A CA 1
ATOM 678 C C . LEU A 1 84 ? 17.306 8.048 10.604 1.00 10.79 84 LEU A C 1
ATOM 679 O O . LEU A 1 84 ? 18.287 7.945 9.881 1.00 10.98 84 LEU A O 1
ATOM 684 N N . TYR A 1 85 ? 17.011 9.161 11.266 1.00 12.42 85 TYR A N 1
ATOM 685 C CA . TYR A 1 85 ? 17.892 10.328 11.226 1.00 11.01 85 TYR A CA 1
ATOM 686 C C . TYR A 1 85 ? 17.604 11.177 12.454 1.00 12.02 85 TYR A C 1
ATOM 687 O O . TYR A 1 85 ? 16.522 11.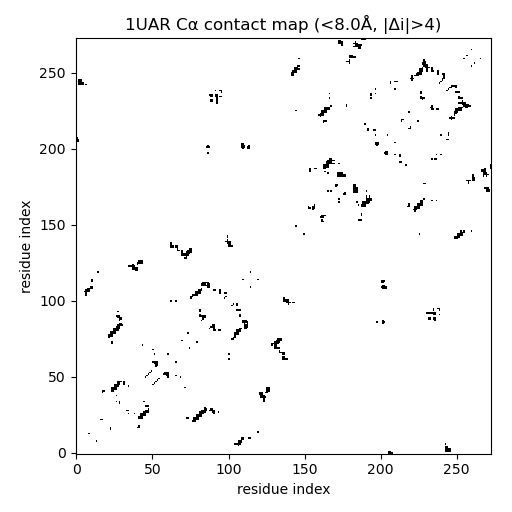100 13.028 1.00 12.85 85 TYR A O 1
ATOM 696 N N . GLY A 1 86 ? 18.576 11.982 12.866 1.00 11.48 86 GLY A N 1
ATOM 697 C CA . GLY A 1 86 ? 18.374 12.824 14.030 1.00 12.19 86 GLY A CA 1
ATOM 698 C C . GLY A 1 86 ? 19.507 13.816 14.199 1.00 10.62 86 GLY A C 1
ATOM 699 O O . GLY A 1 86 ? 20.397 13.905 13.352 1.00 15.11 86 GLY A O 1
ATOM 700 N N . ASP A 1 87 ? 19.476 14.560 15.297 1.00 16.28 87 ASP A N 1
ATOM 701 C CA . ASP A 1 87 ? 20.517 15.543 15.575 1.00 19.32 87 ASP A CA 1
ATOM 702 C C . ASP A 1 87 ? 21.757 14.852 16.145 1.00 22.23 87 ASP A C 1
ATOM 703 O O . ASP A 1 87 ? 21.818 13.625 16.216 1.00 22.40 87 ASP A O 1
ATOM 708 N N . LYS A 1 88 ? 22.750 15.650 16.526 1.00 23.88 88 LYS A N 1
ATOM 709 C CA . LYS A 1 88 ? 23.984 15.138 17.126 1.00 24.37 88 LYS A CA 1
ATOM 710 C C . LYS A 1 88 ? 24.725 14.048 16.348 1.00 22.73 88 LYS A C 1
ATOM 711 O O . LYS A 1 88 ? 25.121 13.035 16.922 1.00 24.63 88 LYS A O 1
ATOM 717 N N . ASN A 1 89 ? 24.938 14.260 15.054 1.00 21.10 89 ASN A N 1
ATOM 718 C CA . ASN A 1 89 ? 25.646 13.284 14.227 1.00 21.88 89 ASN A CA 1
ATOM 719 C C . ASN A 1 89 ? 24.982 11.905 14.267 1.00 21.12 89 ASN A C 1
ATOM 720 O O . ASN A 1 89 ? 25.667 10.883 14.189 1.00 21.18 89 ASN A O 1
ATOM 725 N N . ASN A 1 90 ? 23.654 11.892 14.386 1.00 19.78 90 ASN A N 1
ATOM 726 C CA . ASN A 1 90 ? 22.863 10.661 14.440 1.00 16.04 90 ASN A CA 1
ATOM 727 C C . ASN A 1 90 ? 23.062 9.827 15.696 1.00 18.51 90 ASN A C 1
ATOM 728 O O . ASN A 1 90 ? 22.818 8.623 15.699 1.00 15.24 90 ASN A O 1
ATOM 733 N N . TRP A 1 91 ? 23.485 10.480 16.769 1.00 17.57 91 TRP A N 1
ATOM 734 C CA . TRP A 1 91 ? 23.714 9.807 18.036 1.00 17.01 91 TRP A CA 1
ATOM 735 C C . TRP A 1 91 ? 22.486 8.985 18.450 1.00 17.71 91 TRP A C 1
ATOM 736 O O . TRP A 1 91 ? 22.575 7.766 18.636 1.00 18.49 91 TRP A O 1
ATOM 747 N N . TRP A 1 92 ? 21.334 9.642 18.566 1.00 16.26 92 TRP A N 1
ATOM 748 C CA . TRP A 1 92 ? 20.105 8.966 18.957 1.00 15.71 92 TRP A CA 1
ATOM 749 C C . TRP A 1 92 ? 19.499 8.122 17.847 1.00 14.31 92 TRP A C 1
ATOM 750 O O . TRP A 1 92 ? 18.811 7.139 18.112 1.00 16.96 92 TRP A O 1
ATOM 761 N N . ALA A 1 93 ? 19.733 8.512 16.605 1.00 12.86 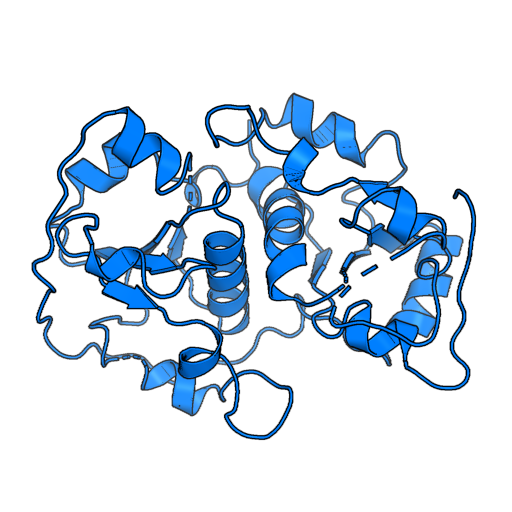93 ALA A N 1
ATOM 762 C CA . ALA A 1 93 ? 19.196 7.735 15.499 1.00 13.16 93 ALA A CA 1
ATOM 763 C C . ALA A 1 93 ? 19.903 6.382 15.458 1.00 12.60 93 ALA A C 1
ATOM 764 O O . ALA A 1 93 ? 19.306 5.383 15.077 1.00 9.95 93 ALA A O 1
ATOM 766 N N . ALA A 1 94 ? 21.176 6.351 15.847 1.00 11.97 94 ALA A N 1
ATOM 767 C CA . ALA A 1 94 ? 21.927 5.091 15.846 1.00 13.33 94 ALA A CA 1
ATOM 768 C C . ALA A 1 94 ? 21.389 4.196 16.949 1.00 12.62 94 ALA A C 1
ATOM 769 O O . ALA A 1 94 ? 21.404 2.967 16.846 1.00 14.82 94 ALA A O 1
ATOM 771 N N . TYR A 1 95 ? 20.943 4.834 18.022 1.00 13.31 95 TYR A N 1
ATOM 772 C CA . TYR A 1 95 ? 20.360 4.148 19.152 1.00 14.22 95 TYR A CA 1
ATOM 773 C C . TYR A 1 95 ? 19.067 3.481 18.681 1.00 13.18 95 TYR A C 1
ATOM 774 O O . TYR A 1 95 ? 18.807 2.320 18.993 1.00 12.07 95 TYR A O 1
ATOM 783 N N . ALA A 1 96 ? 18.261 4.212 17.917 1.00 13.06 96 ALA A N 1
ATOM 784 C CA . ALA A 1 96 ? 17.025 3.632 17.402 1.00 13.10 96 ALA A CA 1
ATOM 785 C C . ALA A 1 96 ? 17.383 2.477 16.466 1.00 14.03 96 ALA A C 1
ATOM 786 O O . ALA A 1 96 ? 16.704 1.451 16.451 1.00 12.29 96 ALA A O 1
ATOM 788 N N . PHE A 1 97 ? 18.461 2.635 15.697 1.00 13.53 97 PHE A N 1
ATOM 789 C CA . PHE A 1 97 ? 18.888 1.580 14.783 1.00 12.59 97 PHE A CA 1
ATOM 790 C C . PHE A 1 97 ? 19.139 0.314 15.601 1.00 12.41 97 PHE A C 1
ATOM 791 O O . PHE A 1 97 ? 18.624 -0.755 15.279 1.00 11.54 97 PHE A O 1
ATOM 799 N N . TRP A 1 98 ? 19.921 0.452 16.666 1.00 10.35 98 TRP A N 1
ATOM 800 C CA . TRP A 1 98 ? 20.233 -0.667 17.544 1.00 11.41 98 TRP A CA 1
ATOM 801 C C . TRP A 1 98 ? 18.975 -1.311 18.108 1.00 11.67 98 TRP A C 1
ATOM 802 O O . TRP A 1 98 ? 18.856 -2.538 18.131 1.00 14.21 98 TRP A O 1
ATOM 813 N N . PHE A 1 99 ? 18.035 -0.490 18.561 1.00 10.70 99 PHE A N 1
ATOM 814 C CA . PHE A 1 99 ? 16.813 -1.030 19.143 1.00 12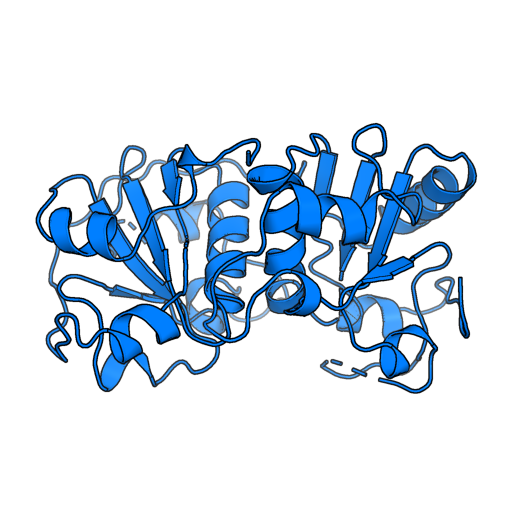.39 99 PHE A CA 1
ATOM 815 C C . PHE A 1 99 ? 15.966 -1.765 18.108 1.00 13.23 99 PHE A C 1
ATOM 816 O O . PHE A 1 99 ? 15.390 -2.810 18.412 1.00 14.02 99 PHE A O 1
ATOM 824 N N . PHE A 1 100 ? 15.900 -1.237 16.888 1.00 12.69 100 PHE A N 1
ATOM 825 C CA . PHE A 1 100 ? 15.139 -1.904 15.835 1.00 12.80 100 PHE A CA 1
ATOM 826 C C . PHE A 1 100 ? 15.760 -3.264 15.532 1.00 15.16 100 PHE A C 1
ATOM 827 O O . PHE A 1 100 ? 15.044 -4.246 15.322 1.00 14.89 100 PHE A O 1
ATOM 835 N N . LYS A 1 101 ? 17.087 -3.323 15.520 1.00 14.62 101 LYS A N 1
ATOM 836 C CA . LYS A 1 101 ? 17.780 -4.578 15.262 1.00 15.48 101 LYS A CA 1
ATOM 837 C C . LYS A 1 101 ? 17.620 -5.518 16.451 1.00 15.99 101 LYS A C 1
ATOM 838 O O . LYS A 1 101 ? 17.601 -6.733 16.283 1.00 15.39 101 LYS A O 1
ATOM 844 N N . TYR A 1 102 ? 17.499 -4.955 17.650 1.00 15.50 102 TYR A N 1
ATOM 845 C CA . TYR A 1 102 ? 17.321 -5.774 18.843 1.00 16.07 102 TYR A CA 1
ATOM 846 C C . TYR A 1 102 ? 15.976 -6.488 18.727 1.00 16.98 102 TYR A C 1
ATOM 847 O O . TYR A 1 102 ? 15.790 -7.586 19.263 1.00 19.73 102 TYR A O 1
ATOM 856 N N . ASN A 1 103 ? 15.049 -5.858 18.013 1.00 15.65 103 ASN A N 1
ATOM 857 C CA . ASN A 1 103 ? 13.721 -6.417 17.786 1.00 18.04 103 ASN A CA 1
ATOM 858 C C . ASN A 1 103 ? 13.642 -7.155 16.447 1.00 18.82 103 ASN A C 1
ATOM 859 O O . ASN A 1 103 ? 12.560 -7.533 15.991 1.00 19.63 103 ASN A O 1
ATOM 864 N N . GLY A 1 104 ? 14.803 -7.342 15.824 1.00 18.52 104 GLY A N 1
ATOM 865 C CA . GLY A 1 104 ? 14.899 -8.075 14.572 1.00 19.09 104 GLY A CA 1
ATOM 866 C C . GLY A 1 104 ? 14.397 -7.449 13.285 1.00 18.20 104 GLY A C 1
ATOM 867 O O . GLY A 1 104 ? 14.184 -8.169 12.310 1.00 19.70 104 GLY A O 1
ATOM 868 N N . HIS A 1 105 ? 14.209 -6.133 13.247 1.00 18.87 105 HIS A N 1
ATOM 869 C CA . HIS A 1 105 ? 13.729 -5.515 12.014 1.00 17.24 105 HIS A CA 1
ATOM 870 C C . HIS A 1 105 ? 14.758 -5.692 10.904 1.00 17.18 105 HIS A C 1
ATOM 871 O O . HIS A 1 105 ? 15.888 -5.220 11.002 1.00 15.90 105 HIS A O 1
ATOM 878 N N . LYS A 1 106 ? 14.351 -6.356 9.826 1.00 16.89 106 LYS A N 1
ATOM 879 C CA . LYS A 1 106 ? 15.254 -6.646 8.723 1.00 18.24 106 LYS A CA 1
ATOM 880 C C . LYS A 1 106 ? 15.804 -5.480 7.908 1.00 17.04 106 LYS A C 1
ATOM 881 O O . LYS A 1 106 ? 16.990 -5.461 7.584 1.00 17.47 106 LYS A O 1
ATOM 887 N N . ASP A 1 107 ? 14.959 -4.516 7.574 1.00 15.81 107 ASP A N 1
ATOM 888 C CA . ASP A 1 107 ? 15.429 -3.391 6.778 1.00 15.67 107 ASP A CA 1
ATOM 889 C C . ASP A 1 107 ? 15.367 -2.060 7.514 1.00 13.92 107 ASP A C 1
ATOM 890 O O . ASP A 1 107 ? 14.340 -1.379 7.505 1.00 15.02 107 ASP A O 1
ATOM 895 N N . VAL A 1 108 ? 16.478 -1.700 8.146 1.00 15.32 108 VAL A N 1
ATOM 896 C CA . VAL A 1 108 ? 16.600 -0.438 8.863 1.00 14.89 108 VAL A CA 1
ATOM 897 C C . VAL A 1 108 ? 17.806 0.267 8.261 1.00 14.21 108 VAL A C 1
ATOM 898 O O . VAL A 1 108 ? 18.841 -0.360 8.020 1.00 13.39 108 VAL A O 1
ATOM 902 N N . ARG A 1 109 ? 17.672 1.563 7.994 1.00 10.54 109 ARG A N 1
ATOM 903 C CA . ARG A 1 109 ? 18.782 2.310 7.419 1.00 11.88 109 ARG A CA 1
ATOM 904 C C . ARG A 1 109 ? 18.957 3.639 8.134 1.00 12.37 109 ARG A C 1
ATOM 905 O O . ARG A 1 109 ? 17.999 4.194 8.682 1.00 12.78 109 ARG A O 1
ATOM 913 N N . LEU A 1 110 ? 20.190 4.138 8.123 1.00 13.30 110 LEU A N 1
ATOM 914 C CA . LEU A 1 110 ? 20.544 5.395 8.782 1.00 12.62 110 LEU A CA 1
ATOM 915 C C . LEU A 1 110 ? 20.934 6.430 7.725 1.00 12.33 110 LEU A C 1
ATOM 916 O O . LEU A 1 110 ? 21.712 6.131 6.828 1.00 1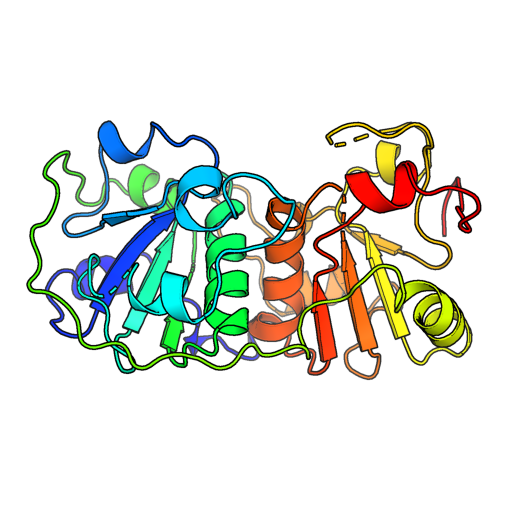5.24 110 LEU A O 1
ATOM 929 N N . ASN A 1 112 ? 23.036 9.110 6.351 1.00 11.62 112 ASN A N 1
ATOM 930 C CA . ASN A 1 112 ? 24.364 9.662 6.582 1.00 13.42 112 ASN A CA 1
ATOM 931 C C . ASN A 1 112 ? 24.297 11.180 6.670 1.00 13.37 112 ASN A C 1
ATOM 932 O O . ASN A 1 112 ? 23.770 11.830 5.774 1.00 13.87 112 ASN A O 1
ATOM 937 N N . GLY A 1 113 ? 24.832 11.732 7.757 1.00 13.55 113 GLY A N 1
ATOM 938 C CA . GLY A 1 113 ? 24.824 13.177 7.949 1.00 16.20 113 GLY A CA 1
ATOM 939 C C . GLY A 1 113 ? 23.757 13.632 8.923 1.00 16.00 113 GLY A C 1
ATOM 940 O O . GLY A 1 113 ? 23.879 14.689 9.553 1.00 15.24 113 GLY A O 1
ATOM 941 N N . GLY A 1 114 ? 22.697 12.837 9.041 1.00 14.33 114 GLY A N 1
ATOM 942 C CA . GLY A 1 114 ? 21.623 13.156 9.961 1.00 12.70 114 GLY A CA 1
ATOM 943 C C . GLY A 1 114 ? 20.852 14.420 9.648 1.00 11.72 114 GLY A C 1
ATOM 944 O O . GLY A 1 114 ? 20.912 14.952 8.533 1.00 15.07 114 GLY A O 1
ATOM 945 N N . ARG A 1 115 ? 20.117 14.904 10.643 1.00 12.26 115 ARG A N 1
ATOM 946 C CA . ARG A 1 115 ? 19.325 16.120 10.489 1.00 13.51 115 ARG A CA 1
ATOM 947 C C . ARG A 1 115 ? 20.236 17.276 10.099 1.00 13.83 115 ARG A C 1
ATOM 948 O O . ARG A 1 115 ? 19.871 18.129 9.289 1.00 15.08 115 ARG A O 1
ATOM 956 N N . GLN A 1 116 ? 21.434 17.284 10.674 1.00 15.13 116 GLN A N 1
ATOM 957 C CA . GLN A 1 116 ? 22.418 18.332 10.415 1.00 16.77 116 GLN A CA 1
ATOM 958 C C . GLN A 1 116 ? 22.663 18.573 8.931 1.00 16.73 116 GLN A C 1
ATOM 959 O O . GLN A 1 116 ? 22.568 19.703 8.453 1.00 17.30 116 GLN A O 1
ATOM 965 N N . LYS A 1 117 ? 22.983 17.507 8.205 1.00 14.95 117 LYS A N 1
ATOM 966 C CA . LYS A 1 117 ? 23.268 17.619 6.781 1.00 15.33 117 LYS A CA 1
ATOM 967 C C . LYS A 1 117 ? 22.045 18.006 5.945 1.00 15.75 117 LYS A C 1
ATOM 968 O O . LYS A 1 117 ? 22.152 18.802 5.007 1.00 14.96 117 LYS A O 1
ATOM 974 N N . TRP A 1 118 ? 20.886 17.448 6.287 1.00 14.33 118 TRP A N 1
ATOM 975 C CA . TRP A 1 118 ? 19.651 17.741 5.563 1.00 15.72 118 TRP A CA 1
ATOM 976 C C . TRP A 1 118 ? 19.319 19.232 5.666 1.00 16.45 118 TRP A C 1
ATOM 977 O O . TRP A 1 118 ? 18.949 19.874 4.676 1.00 16.18 118 TRP A O 1
ATOM 988 N N . VAL A 1 119 ? 19.464 19.774 6.869 1.00 17.01 119 VAL A N 1
ATOM 989 C CA . VAL A 1 119 ? 19.192 21.185 7.124 1.00 18.03 119 VAL A CA 1
ATOM 990 C C . VAL A 1 119 ? 20.232 22.073 6.443 1.00 17.80 119 VAL A C 1
ATOM 991 O O . VAL A 1 119 ? 19.892 23.093 5.837 1.00 18.09 119 VAL A O 1
ATOM 995 N N . GLU A 1 120 ? 21.496 21.680 6.547 1.00 16.99 120 GLU A N 1
ATOM 996 C CA . GLU A 1 120 ? 22.589 22.435 5.954 1.00 18.09 120 GLU A CA 1
ATOM 997 C C . GLU A 1 120 ? 22.397 22.561 4.442 1.00 17.48 120 GLU A C 1
ATOM 998 O O . GLU A 1 120 ? 22.658 23.616 3.857 1.00 17.43 120 GLU A O 1
ATOM 1004 N N . GLU A 1 121 ? 21.918 21.491 3.815 1.00 15.73 121 GLU A N 1
ATOM 1005 C CA . GLU A 1 121 ? 21.693 21.480 2.371 1.00 15.00 121 GLU A CA 1
ATOM 1006 C C . GLU A 1 121 ? 20.429 22.228 1.939 1.00 16.17 121 GLU A C 1
ATOM 1007 O O . GLU A 1 121 ? 20.260 22.537 0.760 1.00 17.94 121 GLU A O 1
ATOM 1013 N N . GLY A 1 122 ? 19.546 22.518 2.888 1.00 16.98 122 GLY A N 1
ATOM 1014 C CA . GLY A 1 122 ? 18.331 23.245 2.558 1.00 17.88 122 GLY A CA 1
ATOM 1015 C C . GLY A 1 122 ? 17.246 22.416 1.904 1.00 17.65 122 GLY A C 1
ATOM 1016 O O . GLY A 1 122 ? 16.430 22.938 1.141 1.00 18.82 122 GLY A O 1
ATOM 1017 N N . ARG A 1 123 ? 17.232 21.120 2.195 1.00 15.63 123 ARG A N 1
ATOM 1018 C CA . ARG A 1 123 ? 16.226 20.229 1.639 1.00 15.22 123 ARG A CA 1
ATOM 1019 C C . ARG A 1 123 ? 14.880 20.456 2.342 1.00 15.09 123 ARG A C 1
ATOM 1020 O O . ARG A 1 123 ? 14.827 21.050 3.416 1.00 18.71 123 ARG A O 1
ATOM 1028 N N . PRO A 1 124 ? 13.777 19.980 1.745 1.00 17.32 124 PRO A N 1
ATOM 1029 C CA . PRO A 1 124 ? 12.425 20.141 2.298 1.00 17.21 124 PRO A CA 1
ATOM 1030 C C . PRO A 1 124 ? 12.225 19.917 3.799 1.00 19.09 124 PRO A C 1
ATOM 1031 O O . PRO A 1 124 ? 12.654 18.912 4.359 1.00 16.14 124 PRO A O 1
ATOM 1035 N N . LEU A 1 125 ? 11.574 20.877 4.447 1.00 20.65 125 LEU A N 1
ATOM 1036 C CA . LEU A 1 125 ? 11.261 20.775 5.869 1.00 22.67 125 LEU A CA 1
ATOM 1037 C C . LEU A 1 125 ? 9.811 21.196 6.033 1.00 23.70 125 LEU A C 1
ATOM 1038 O O . LEU A 1 125 ? 9.318 22.052 5.294 1.00 21.96 125 LEU A O 1
ATOM 1043 N N . THR A 1 126 ? 9.123 20.589 6.991 1.00 22.15 126 THR A N 1
ATOM 1044 C CA . THR A 1 126 ? 7.725 20.914 7.223 1.00 23.27 126 THR A CA 1
ATOM 1045 C C . THR A 1 126 ? 7.347 20.611 8.662 1.00 24.20 126 THR A C 1
ATOM 1046 O O . THR A 1 126 ? 7.969 19.768 9.305 1.00 22.29 126 THR A O 1
ATOM 1050 N N . THR A 1 127 ? 6.339 21.315 9.168 1.00 23.90 127 THR A N 1
ATOM 1051 C CA . THR A 1 127 ? 5.869 21.084 10.528 1.00 24.81 127 THR A CA 1
ATOM 1052 C C . THR A 1 127 ? 4.633 20.199 10.470 1.00 24.37 127 THR A C 1
ATOM 1053 O O . THR A 1 127 ? 4.061 19.836 11.497 1.00 23.42 127 THR A O 1
ATOM 1057 N N . GLU A 1 128 ? 4.226 19.853 9.254 1.00 25.14 128 GLU A N 1
ATOM 1058 C CA . GLU A 1 128 ? 3.071 18.997 9.053 1.00 26.80 128 GLU A CA 1
ATOM 1059 C C . GLU A 1 128 ? 3.444 17.571 9.417 1.00 27.95 128 GLU A C 1
ATOM 1060 O O . GLU A 1 128 ? 4.480 17.058 8.993 1.00 27.37 128 GLU A O 1
ATOM 1066 N N . VAL A 1 129 ? 2.599 16.942 10.223 1.00 28.15 129 VAL A N 1
ATOM 1067 C CA . VAL A 1 129 ? 2.829 15.578 10.669 1.00 29.89 129 VAL A CA 1
ATOM 1068 C C . VAL A 1 129 ? 1.946 14.628 9.872 1.00 30.98 129 VAL A C 1
ATOM 1069 O O . VAL A 1 129 ? 0.758 14.886 9.681 1.00 32.52 129 VAL A O 1
ATOM 1073 N N . PRO A 1 130 ? 2.522 13.518 9.389 1.00 33.13 130 PRO A N 1
ATOM 1074 C CA . PRO A 1 130 ? 1.825 12.499 8.598 1.00 33.98 130 PRO A CA 1
ATOM 1075 C C . PRO A 1 130 ? 0.681 11.820 9.340 1.00 35.91 130 PRO A C 1
ATOM 1076 O O . PRO A 1 130 ? 0.548 11.954 10.555 1.00 36.98 130 PRO A O 1
ATOM 1080 N N . SER A 1 131 ? -0.131 11.093 8.579 1.00 37.02 131 SER A N 1
ATOM 1081 C CA . SER A 1 131 ? -1.273 10.339 9.088 1.00 39.02 131 SER A CA 1
ATOM 1082 C C . SER A 1 131 ? -1.353 9.074 8.239 1.00 38.72 131 SER A C 1
ATOM 1083 O O . SER A 1 131 ? -2.183 8.970 7.336 1.00 40.61 131 SER A O 1
ATOM 1086 N N . TYR A 1 132 ? -0.474 8.119 8.527 1.00 36.74 132 TYR A N 1
ATOM 1087 C CA . TYR A 1 132 ? -0.424 6.872 7.776 1.00 34.84 132 TYR A CA 1
ATOM 1088 C C . TYR A 1 132 ? -1.406 5.825 8.271 1.00 34.49 132 TYR A C 1
ATOM 1089 O O . TYR A 1 132 ? -1.799 5.823 9.438 1.00 32.51 132 TYR A O 1
ATOM 1098 N N . PRO A 1 133 ? -1.823 4.916 7.378 1.00 34.32 133 PRO A N 1
ATOM 1099 C CA . PRO A 1 133 ? -2.756 3.873 7.797 1.00 34.01 133 PRO A CA 1
ATOM 1100 C C . PRO A 1 133 ? -1.973 2.916 8.694 1.00 33.02 133 PRO A C 1
ATOM 1101 O O . PRO A 1 133 ? -0.756 2.779 8.549 1.00 31.18 133 PRO A O 1
ATOM 1105 N N . PRO A 1 134 ? -2.652 2.255 9.640 1.00 31.64 134 PRO A N 1
ATOM 1106 C CA . PRO A 1 134 ? -1.974 1.321 10.541 1.00 29.83 134 PRO A CA 1
ATOM 1107 C C . PRO A 1 134 ? -1.122 0.302 9.799 1.00 28.52 134 PRO A C 1
ATOM 1108 O O . PRO A 1 134 ? -1.489 -0.169 8.723 1.00 27.00 134 PRO A O 1
ATOM 1112 N N . GLY A 1 135 ? 0.027 -0.028 10.371 1.00 27.32 135 GLY A N 1
ATOM 1113 C CA . GLY A 1 135 ? 0.880 -1.012 9.745 1.00 25.73 135 GLY A CA 1
ATOM 1114 C C . GLY A 1 135 ? 0.486 -2.376 10.271 1.00 25.35 135 GLY A C 1
ATOM 1115 O O . GLY A 1 135 ? -0.383 -2.484 11.141 1.00 24.39 135 GLY A O 1
ATOM 1116 N N . ARG A 1 136 ? 1.103 -3.414 9.724 1.00 25.87 136 ARG A N 1
ATOM 1117 C CA . ARG A 1 136 ? 0.862 -4.787 10.149 1.00 26.55 136 ARG A CA 1
ATOM 1118 C C . ARG A 1 136 ? 2.218 -5.295 10.617 1.00 24.71 136 ARG A C 1
ATOM 1119 O O . ARG A 1 136 ? 3.077 -5.642 9.803 1.00 25.09 136 ARG A O 1
ATOM 1127 N N . TYR A 1 137 ? 2.415 -5.327 11.931 1.00 24.83 137 TYR A N 1
ATOM 1128 C CA . TYR A 1 137 ? 3.689 -5.760 12.485 1.00 25.64 137 TYR A CA 1
ATOM 1129 C C . TYR A 1 137 ? 3.544 -6.958 13.416 1.00 27.55 137 TYR A C 1
ATOM 1130 O O . TYR A 1 137 ? 2.959 -6.856 14.496 1.00 27.49 137 TYR A O 1
ATOM 1139 N N . GLU A 1 138 ? 4.084 -8.094 12.990 1.00 29.25 138 GLU A N 1
ATOM 1140 C CA . GLU A 1 138 ? 4.028 -9.313 13.784 1.00 32.79 138 GLU A CA 1
ATOM 1141 C C . GLU A 1 138 ? 4.963 -9.161 14.981 1.00 33.35 138 GLU A C 1
ATOM 1142 O O . GLU A 1 138 ? 5.996 -8.497 14.886 1.00 33.22 138 GLU A O 1
ATOM 1148 N N . VAL A 1 139 ? 4.598 -9.772 16.105 1.00 33.00 139 VAL A N 1
ATOM 1149 C CA . VAL A 1 139 ? 5.410 -9.688 17.317 1.00 32.92 139 VAL A CA 1
ATOM 1150 C C . VAL A 1 139 ? 6.818 -10.221 17.081 1.00 32.90 139 VAL A C 1
ATOM 1151 O O . VAL A 1 139 ? 7.003 -11.380 16.716 1.00 33.23 139 VAL A O 1
ATOM 1155 N N . PRO A 1 140 ? 7.836 -9.370 17.291 1.00 33.14 140 PRO A N 1
ATOM 1156 C CA . PRO A 1 140 ? 9.240 -9.743 17.099 1.00 33.45 140 PRO A CA 1
ATOM 1157 C C . PRO A 1 140 ? 9.834 -10.595 18.213 1.00 34.56 140 PRO A C 1
ATOM 1158 O O . PRO A 1 140 ? 9.234 -10.770 19.273 1.00 34.02 140 PRO A O 1
ATOM 1162 N N . TYR A 1 141 ? 11.029 -11.113 17.950 1.00 36.09 141 TYR A N 1
ATOM 1163 C CA . TYR A 1 141 ? 11.767 -11.936 18.898 1.00 38.96 141 TYR A CA 1
ATOM 1164 C C . TYR A 1 141 ? 13.103 -11.225 19.136 1.00 37.98 141 TYR A C 1
ATOM 1165 O O . TYR A 1 141 ? 13.908 -11.088 18.215 1.00 39.28 141 TYR A O 1
ATOM 1174 N N . ARG A 1 142 ? 13.327 -10.767 20.365 1.00 37.25 142 ARG A N 1
ATOM 1175 C CA . ARG A 1 142 ? 14.557 -10.054 20.717 1.00 35.14 142 ARG A CA 1
ATOM 1176 C C . ARG A 1 142 ? 15.837 -10.818 20.380 1.00 34.39 142 ARG A C 1
ATOM 1177 O O . ARG A 1 142 ? 15.962 -12.008 20.672 1.00 34.08 142 ARG A O 1
ATOM 1185 N N . ASP A 1 143 ? 16.788 -10.115 19.767 1.00 31.11 143 ASP A N 1
ATOM 1186 C CA . ASP A 1 143 ? 18.072 -10.693 19.389 1.00 28.75 143 ASP A CA 1
ATOM 1187 C C . ASP A 1 143 ? 19.100 -10.377 20.473 1.00 28.37 143 ASP A C 1
ATOM 1188 O O . ASP A 1 143 ? 19.724 -9.318 20.469 1.00 25.81 143 ASP A O 1
ATOM 1193 N N . GLU A 1 144 ? 19.276 -11.313 21.401 1.00 27.39 144 GLU A N 1
ATOM 1194 C CA . GLU A 1 144 ? 20.204 -11.130 22.511 1.00 26.25 144 GLU A CA 1
ATOM 1195 C C . GLU A 1 144 ? 21.685 -11.083 22.143 1.00 25.70 144 GLU A C 1
ATOM 1196 O O . GLU A 1 144 ? 22.515 -10.709 22.974 1.00 25.09 144 GLU A O 1
ATOM 1202 N N . SER A 1 145 ? 22.020 -11.452 20.910 1.00 22.90 145 SER A N 1
ATOM 1203 C CA . SER A 1 145 ? 23.415 -11.445 20.487 1.00 22.81 145 SER A CA 1
ATOM 1204 C C . SER A 1 145 ? 23.995 -10.038 20.352 1.00 21.11 145 SER A C 1
ATOM 1205 O O . SER A 1 145 ? 25.199 -9.884 20.161 1.00 21.62 145 SER A O 1
ATOM 1208 N N . ILE A 1 146 ? 23.151 -9.012 20.446 1.00 18.81 146 ILE A N 1
ATOM 1209 C CA . ILE A 1 146 ? 23.659 -7.646 20.342 1.00 16.73 146 ILE A CA 1
ATOM 1210 C C . ILE A 1 146 ? 23.454 -6.819 21.607 1.00 16.96 146 ILE A C 1
ATOM 1211 O O . ILE A 1 146 ? 23.634 -5.601 21.587 1.00 14.39 146 ILE A O 1
ATOM 1216 N N . ARG A 1 147 ? 23.088 -7.477 22.708 1.00 17.19 147 ARG A N 1
ATOM 1217 C CA . ARG A 1 147 ? 22.885 -6.784 23.978 1.00 17.94 147 ARG A CA 1
ATOM 1218 C C . ARG A 1 147 ? 23.676 -7.485 25.076 1.00 19.25 147 ARG A C 1
ATOM 1219 O O . ARG A 1 147 ? 23.592 -8.707 25.227 1.00 20.54 147 ARG A O 1
ATOM 1227 N N . ALA A 1 148 ? 24.445 -6.716 25.837 1.00 19.03 148 ALA A N 1
ATOM 1228 C CA . ALA A 1 148 ? 25.244 -7.272 26.922 1.00 19.58 148 ALA A CA 1
ATOM 1229 C C . ALA A 1 148 ? 24.676 -6.845 28.270 1.00 19.97 148 ALA A C 1
ATOM 1230 O O . ALA A 1 148 ? 24.195 -5.721 28.422 1.00 17.92 148 ALA A O 1
ATOM 1232 N N . TYR A 1 149 ? 24.744 -7.746 29.248 1.00 19.08 149 TYR A N 1
ATOM 1233 C CA . TYR A 1 149 ? 24.236 -7.485 30.594 1.00 20.64 149 TYR A CA 1
ATOM 1234 C C . TYR A 1 149 ? 25.353 -7.551 31.638 1.00 20.91 149 TYR A C 1
ATOM 1235 O O . TYR A 1 149 ? 26.391 -8.172 31.410 1.00 21.87 149 TYR A O 1
ATOM 1244 N N . ARG A 1 150 ? 25.129 -6.925 32.789 1.00 23.34 150 ARG A N 1
ATOM 1245 C CA . ARG A 1 150 ? 26.132 -6.904 33.846 1.00 24.84 150 ARG A CA 1
ATOM 1246 C C . ARG A 1 150 ? 26.722 -8.280 34.166 1.00 26.35 150 ARG A C 1
ATOM 1247 O O . ARG A 1 150 ? 27.931 -8.409 34.364 1.00 26.79 150 ARG A O 1
ATOM 1255 N N . ASP A 1 151 ? 25.880 -9.309 34.193 1.00 28.75 151 ASP A N 1
ATOM 1256 C CA . ASP A 1 151 ? 26.346 -10.663 34.490 1.00 32.45 151 ASP A CA 1
ATOM 1257 C C . ASP A 1 151 ? 27.122 -11.328 33.349 1.00 33.70 151 ASP A C 1
ATOM 1258 O O . ASP A 1 151 ? 27.455 -12.516 33.425 1.00 35.24 151 ASP A O 1
ATOM 1263 N N . ASP A 1 152 ? 27.410 -10.569 32.294 1.00 32.65 152 ASP A N 1
ATOM 1264 C CA . ASP A 1 152 ? 28.176 -11.089 31.161 1.00 33.32 152 ASP A CA 1
ATOM 1265 C C . ASP A 1 152 ? 29.568 -10.462 31.165 1.00 31.95 152 ASP A C 1
ATOM 1266 O O . ASP A 1 152 ? 30.495 -10.974 30.542 1.00 30.62 152 ASP A O 1
ATOM 1271 N N . VAL A 1 153 ? 29.702 -9.348 31.874 1.00 32.88 153 VAL A N 1
ATOM 1272 C CA . VAL A 1 153 ? 30.965 -8.621 31.933 1.00 31.59 153 VAL A CA 1
ATOM 1273 C C . VAL A 1 153 ? 32.150 -9.358 32.547 1.00 32.78 153 VAL A C 1
ATOM 1274 O O . VAL A 1 153 ? 33.244 -9.342 31.983 1.00 32.61 153 VAL A O 1
ATOM 1278 N N . LEU A 1 154 ? 31.949 -9.995 33.697 1.00 33.01 154 LEU A N 1
ATOM 1279 C CA . LEU A 1 154 ? 33.041 -10.715 34.343 1.00 32.99 154 LEU A CA 1
ATOM 1280 C C . LEU A 1 154 ? 33.668 -11.739 33.405 1.00 33.61 154 LEU A C 1
ATOM 1281 O O . LEU A 1 154 ? 34.892 -11.806 33.276 1.00 32.64 154 LEU A O 1
ATOM 1286 N N . GLU A 1 155 ? 32.836 -12.537 32.747 1.00 33.26 155 GLU A N 1
ATOM 1287 C CA . GLU A 1 155 ? 33.359 -13.534 31.829 1.00 34.38 155 GLU A CA 1
ATOM 1288 C C . GLU A 1 155 ? 33.936 -12.851 30.596 1.00 33.01 155 GLU A C 1
ATOM 1289 O O . GLU A 1 155 ? 34.812 -13.402 29.927 1.00 33.87 155 GLU A O 1
ATOM 1295 N N . HIS A 1 156 ? 33.462 -11.642 30.301 1.00 30.26 156 HIS A N 1
ATOM 1296 C CA . HIS A 1 156 ? 33.979 -10.921 29.146 1.00 28.91 156 HIS A CA 1
ATOM 1297 C C . HIS A 1 156 ? 35.345 -10.339 29.471 1.00 27.77 156 HIS A C 1
ATOM 1298 O O . HIS A 1 156 ? 36.241 -10.326 28.628 1.00 28.09 156 HIS A O 1
ATOM 1305 N N . ILE A 1 157 ? 35.492 -9.846 30.696 1.00 28.43 157 ILE A N 1
ATOM 1306 C CA . ILE A 1 157 ? 36.751 -9.268 31.150 1.00 29.38 157 ILE A CA 1
ATOM 1307 C C . ILE A 1 157 ? 37.869 -10.291 30.957 1.00 29.88 157 ILE A C 1
ATOM 1308 O O . ILE A 1 157 ? 38.979 -9.947 30.551 1.00 29.06 157 ILE A O 1
ATOM 1313 N N . ILE A 1 158 ? 37.565 -11.555 31.237 1.00 30.85 158 ILE A N 1
ATOM 1314 C CA . ILE A 1 158 ? 38.543 -12.626 31.079 1.00 31.43 158 ILE A CA 1
ATOM 1315 C C . ILE A 1 158 ? 38.817 -12.860 29.596 1.00 31.90 158 ILE A C 1
ATOM 1316 O O . ILE A 1 158 ? 39.960 -13.087 29.195 1.00 32.19 158 ILE A O 1
ATOM 1321 N N . LYS A 1 159 ? 37.763 -12.808 28.786 1.00 31.98 159 LYS A N 1
ATOM 1322 C CA . LYS A 1 159 ? 37.900 -13.012 27.349 1.00 32.46 159 LYS A CA 1
ATOM 1323 C C . LYS A 1 159 ? 38.806 -11.937 26.765 1.00 32.51 159 LYS A C 1
ATOM 1324 O O . LYS A 1 159 ? 39.568 -12.193 25.831 1.00 32.35 159 LYS A O 1
ATOM 1330 N N . VAL A 1 160 ? 38.716 -10.734 27.325 1.00 32.19 160 VAL A N 1
ATOM 1331 C CA . VAL A 1 160 ? 39.531 -9.614 26.876 1.00 33.69 160 VAL A CA 1
ATOM 1332 C C . VAL A 1 160 ? 41.013 -9.899 27.134 1.00 34.11 160 VAL A C 1
ATOM 1333 O O . VAL A 1 160 ? 41.873 -9.537 26.332 1.00 35.25 160 VAL A O 1
ATOM 1337 N N . LYS A 1 161 ? 41.302 -10.560 28.250 1.00 34.59 161 LYS A N 1
ATOM 1338 C CA . LYS A 1 161 ? 42.678 -10.899 28.606 1.00 34.84 161 LYS A CA 1
ATOM 1339 C C . LYS A 1 161 ? 43.240 -12.037 27.755 1.00 34.60 161 LYS A C 1
ATOM 1340 O O . LYS A 1 161 ? 44.424 -12.048 27.426 1.00 34.56 161 LYS A O 1
ATOM 1346 N N . GLU A 1 162 ? 42.392 -12.999 27.406 1.00 34.39 162 GLU A N 1
ATOM 1347 C CA . GLU A 1 162 ? 42.827 -14.134 26.600 1.00 34.01 162 GLU A CA 1
ATOM 1348 C C . GLU A 1 162 ? 42.943 -13.747 25.129 1.00 33.79 162 GLU A C 1
ATOM 1349 O O . GLU A 1 162 ? 43.364 -14.554 24.298 1.00 34.46 162 GLU A O 1
ATOM 1355 N N . GLY A 1 163 ? 42.567 -12.508 24.817 1.00 33.48 163 GLY A N 1
ATOM 1356 C CA . GLY A 1 163 ? 42.631 -12.029 23.447 1.00 32.51 163 GLY A CA 1
ATOM 1357 C C . GLY A 1 163 ? 41.481 -12.551 22.610 1.00 31.00 163 GLY A C 1
ATOM 1358 O O . GLY A 1 163 ? 41.576 -12.631 21.383 1.00 31.83 163 GLY A O 1
ATOM 1359 N N . LYS A 1 164 ? 40.389 -12.908 23.276 1.00 29.51 164 LYS A N 1
ATOM 1360 C CA . LYS A 1 164 ? 39.212 -13.433 22.596 1.00 29.07 164 LYS A CA 1
ATOM 1361 C C . LYS A 1 164 ? 38.092 -12.399 22.559 1.00 27.55 164 LYS A C 1
ATOM 1362 O O . LYS A 1 164 ? 37.103 -12.571 21.847 1.00 28.43 164 LYS A O 1
ATOM 1368 N N . GLY A 1 165 ? 38.256 -11.327 23.327 1.00 26.27 165 GLY A N 1
ATOM 1369 C CA . GLY A 1 165 ? 37.250 -10.278 23.362 1.00 24.78 165 GLY A CA 1
ATOM 1370 C C . GLY A 1 165 ? 37.856 -8.898 23.538 1.00 23.72 165 GLY A C 1
ATOM 1371 O O . GLY A 1 165 ? 39.057 -8.763 23.770 1.00 23.80 165 GLY A O 1
ATOM 1372 N N . ALA A 1 166 ? 37.023 -7.867 23.429 1.00 22.86 166 ALA A N 1
ATOM 1373 C CA . ALA A 1 166 ? 37.480 -6.491 23.584 1.00 20.61 166 ALA A CA 1
ATOM 1374 C C . ALA A 1 166 ? 36.362 -5.630 24.162 1.00 20.43 166 ALA A C 1
ATOM 1375 O O . ALA A 1 166 ? 35.184 -5.955 24.021 1.00 19.70 166 ALA A O 1
ATOM 1377 N N . LEU A 1 167 ? 36.748 -4.545 24.825 1.00 20.93 167 LEU A N 1
ATOM 1378 C CA . LEU A 1 167 ? 35.801 -3.606 25.425 1.00 19.40 167 LEU A CA 1
ATOM 1379 C C . LEU A 1 167 ? 36.062 -2.215 24.866 1.00 18.31 167 LEU A C 1
ATOM 1380 O O . LEU A 1 167 ? 37.186 -1.711 24.926 1.00 17.25 167 LEU A O 1
ATOM 1385 N N . VAL A 1 168 ? 35.016 -1.599 24.326 1.00 15.33 168 VAL A N 1
ATOM 1386 C CA . VAL A 1 168 ? 35.127 -0.268 23.749 1.00 14.03 168 VAL A CA 1
ATOM 1387 C C . VAL A 1 168 ? 34.351 0.731 24.591 1.00 14.59 168 VAL A C 1
ATOM 1388 O O . VAL A 1 168 ? 33.126 0.663 24.680 1.00 14.51 168 VAL A O 1
ATOM 1392 N N . ASP A 1 169 ? 35.089 1.638 25.222 1.00 13.97 169 ASP A N 1
ATOM 1393 C CA . ASP A 1 169 ? 34.528 2.691 26.068 1.00 14.72 169 ASP A CA 1
ATOM 1394 C C . ASP A 1 169 ? 34.479 3.930 25.174 1.00 14.20 169 ASP A C 1
ATOM 1395 O O . ASP A 1 169 ? 35.515 4.457 24.786 1.00 15.39 169 ASP A O 1
ATOM 1400 N N . VAL A 1 170 ? 33.273 4.393 24.860 1.00 14.76 170 VAL A N 1
ATOM 1401 C CA . VAL A 1 170 ? 33.078 5.534 23.971 1.00 15.83 170 VAL A CA 1
ATOM 1402 C C . VAL A 1 170 ? 32.975 6.892 24.655 1.00 16.38 170 VAL A C 1
ATOM 1403 O O . VAL A 1 170 ? 32.716 7.898 23.994 1.00 16.32 170 VAL A O 1
ATOM 1407 N N . ARG A 1 171 ? 33.179 6.923 25.968 1.00 15.57 171 ARG A N 1
ATOM 1408 C CA . ARG A 1 171 ? 33.084 8.169 26.721 1.00 17.72 171 ARG A CA 1
ATOM 1409 C C . ARG A 1 171 ? 34.319 9.055 26.539 1.00 16.94 171 ARG A C 1
ATOM 1410 O O . ARG A 1 171 ? 35.239 8.716 25.793 1.00 18.82 171 ARG A O 1
ATOM 1418 N N . SER A 1 172 ? 34.333 10.204 27.205 1.00 20.22 172 SER A N 1
ATOM 1419 C CA . SER A 1 172 ? 35.475 11.107 27.101 1.00 20.27 172 SER A CA 1
ATOM 1420 C C . SER A 1 172 ? 36.669 10.479 27.807 1.00 21.53 172 SER A C 1
ATOM 1421 O O . SER A 1 172 ? 36.507 9.663 28.714 1.00 21.37 172 SER A O 1
ATOM 1424 N N . PRO A 1 173 ? 37.889 10.849 27.397 1.00 21.52 173 PRO A N 1
ATOM 1425 C CA . PRO A 1 173 ? 39.090 10.296 28.027 1.00 22.71 173 PRO A CA 1
ATOM 1426 C C . PRO A 1 173 ? 39.097 10.524 29.541 1.00 23.55 173 PRO A C 1
ATOM 1427 O O . PRO A 1 173 ? 39.569 9.672 30.297 1.00 23.49 173 PRO A O 1
ATOM 1431 N N . GLN A 1 174 ? 38.570 11.669 29.979 1.00 24.35 174 GLN A N 1
ATOM 1432 C CA . GLN A 1 174 ? 38.513 11.987 31.405 1.00 25.74 174 GLN A CA 1
ATOM 1433 C C . GLN A 1 174 ? 37.698 10.936 32.156 1.00 25.37 174 GLN A C 1
ATOM 1434 O O . GLN A 1 174 ? 38.135 10.401 33.176 1.00 24.42 174 GLN A O 1
ATOM 1440 N N . GLU A 1 175 ? 36.504 10.648 31.651 1.00 23.21 175 GLU A N 1
ATOM 1441 C CA . GLU A 1 175 ? 35.650 9.657 32.284 1.00 22.87 175 GLU A CA 1
ATOM 1442 C C . GLU A 1 175 ? 36.325 8.297 32.232 1.00 21.10 175 GLU A C 1
ATOM 1443 O O . GLU A 1 175 ? 36.302 7.546 33.204 1.00 20.68 175 GLU A O 1
ATOM 1449 N N . TYR A 1 176 ? 36.929 7.994 31.086 1.00 21.10 176 TYR A N 1
ATOM 1450 C CA . TYR A 1 176 ? 37.620 6.728 30.888 1.00 21.41 176 TYR A CA 1
ATOM 1451 C C . TYR A 1 176 ? 38.706 6.505 31.934 1.00 20.98 176 TYR A C 1
ATOM 1452 O O . TYR A 1 176 ? 38.801 5.426 32.514 1.00 21.04 176 TYR A O 1
ATOM 1461 N N . ARG A 1 177 ? 39.521 7.529 32.165 1.00 21.69 177 ARG A N 1
ATOM 1462 C CA . ARG A 1 177 ? 40.623 7.434 33.118 1.00 24.46 177 ARG A CA 1
ATOM 1463 C C . ARG A 1 177 ? 40.217 7.458 34.586 1.00 26.28 177 ARG A C 1
ATOM 1464 O O . ARG A 1 177 ? 41.031 7.159 35.456 1.00 26.73 177 ARG A O 1
ATOM 1472 N N . GLY A 1 178 ? 38.968 7.807 34.871 1.00 28.62 178 GLY A N 1
ATOM 1473 C CA . GLY A 1 178 ? 38.537 7.838 36.257 1.00 32.84 178 GLY A CA 1
ATOM 1474 C C . GLY A 1 178 ? 38.576 9.232 36.851 1.00 36.44 178 GLY A C 1
ATOM 1475 O O . GLY A 1 178 ? 38.599 9.401 38.072 1.00 36.03 178 GLY A O 1
ATOM 1476 N N . GLU A 1 179 ? 38.599 10.229 35.974 1.00 39.10 179 GLU A N 1
ATOM 1477 C CA . GLU A 1 179 ? 38.607 11.631 36.371 1.00 42.94 179 GLU A CA 1
ATOM 1478 C C . GLU A 1 179 ? 37.179 12.129 36.177 1.00 45.35 179 GLU A C 1
ATOM 1479 O O . GLU A 1 179 ? 36.840 13.249 36.556 1.00 46.65 179 GLU A O 1
ATOM 1485 N N . LEU A 1 180 ? 36.363 11.265 35.573 1.00 48.24 180 LEU A N 1
ATOM 1486 C CA . LEU A 1 180 ? 34.953 11.518 35.270 1.00 49.92 180 LEU A CA 1
ATOM 1487 C C . LEU A 1 180 ? 34.488 12.924 35.638 1.00 51.00 180 LEU A C 1
ATOM 1488 O O . LEU A 1 180 ? 34.609 13.855 34.839 1.00 52.10 180 LEU A O 1
ATOM 1493 N N . GLU A 1 189 ? 23.017 10.926 34.926 1.00 29.89 189 GLU A N 1
ATOM 1494 C CA . GLU A 1 189 ? 23.773 9.766 34.464 1.00 29.18 189 GLU A CA 1
ATOM 1495 C C . GLU A 1 189 ? 25.066 9.637 35.265 1.00 28.95 189 GLU A C 1
ATOM 1496 O O . GLU A 1 189 ? 26.124 9.308 34.726 1.00 28.79 189 GLU A O 1
ATOM 1502 N N . GLY A 1 190 ? 24.963 9.896 36.565 1.00 28.53 190 GLY A N 1
ATOM 1503 C CA . GLY A 1 190 ? 26.123 9.818 37.432 1.00 27.94 190 GLY A CA 1
ATOM 1504 C C . GLY A 1 190 ? 26.340 8.455 38.059 1.00 27.67 190 GLY A C 1
ATOM 1505 O O . GLY A 1 190 ? 25.494 7.561 37.956 1.00 24.92 190 GLY A O 1
ATOM 1506 N N . ALA A 1 191 ? 27.487 8.305 38.715 1.00 26.94 191 ALA A N 1
ATOM 1507 C CA . ALA A 1 191 ? 27.849 7.061 39.378 1.00 26.15 191 ALA A CA 1
ATOM 1508 C C . ALA A 1 191 ? 28.753 7.349 40.573 1.00 25.58 191 ALA A C 1
ATOM 1509 O O . ALA A 1 191 ? 29.480 8.344 40.590 1.00 26.78 191 ALA A O 1
ATOM 1511 N N . LEU A 1 192 ? 28.710 6.467 41.567 1.00 25.39 192 LEU A N 1
ATOM 1512 C CA . LEU A 1 192 ? 29.523 6.620 42.772 1.00 24.40 192 LEU A CA 1
ATOM 1513 C C . LEU A 1 192 ? 30.997 6.274 42.575 1.00 24.45 192 LEU A C 1
ATOM 1514 O O . LEU A 1 192 ? 31.821 6.526 43.462 1.00 23.98 192 LEU A O 1
ATOM 1519 N N . ARG A 1 193 ? 31.331 5.692 41.427 1.00 24.50 193 ARG A N 1
ATOM 1520 C CA . ARG A 1 193 ? 32.715 5.318 41.144 1.00 23.51 193 ARG A CA 1
ATOM 1521 C C . ARG A 1 193 ? 33.126 5.784 39.759 1.00 23.63 193 ARG A C 1
ATOM 1522 O O . ARG A 1 193 ? 32.290 5.891 38.860 1.00 23.98 193 ARG A O 1
ATOM 1530 N N . ALA A 1 194 ? 34.415 6.066 39.597 1.00 22.71 194 ALA A N 1
ATOM 1531 C CA . ALA A 1 194 ? 34.944 6.533 38.323 1.00 23.20 194 ALA A CA 1
ATOM 1532 C C . ALA A 1 194 ? 36.049 5.625 37.798 1.00 23.36 194 ALA A C 1
ATOM 1533 O O . ALA A 1 194 ? 36.798 5.017 38.568 1.00 21.43 194 ALA A O 1
ATOM 1535 N N . GLY A 1 195 ? 36.144 5.540 36.476 1.00 21.73 195 GLY A N 1
ATOM 1536 C CA . GLY A 1 195 ? 37.149 4.702 35.851 1.00 22.42 195 GLY A CA 1
ATOM 1537 C C . GLY A 1 195 ? 36.525 3.984 34.671 1.00 21.16 195 GLY A C 1
ATOM 1538 O O . GLY A 1 195 ? 35.564 4.475 34.086 1.00 20.55 195 GLY A O 1
ATOM 1539 N N . HIS A 1 196 ? 37.057 2.824 34.314 1.00 20.22 196 HIS A N 1
ATOM 1540 C CA . HIS A 1 196 ? 36.503 2.070 33.199 1.00 19.86 196 HIS A CA 1
ATOM 1541 C C . HIS A 1 196 ? 36.484 0.588 33.527 1.00 21.05 196 HIS A C 1
ATOM 1542 O O . HIS A 1 196 ? 37.056 0.162 34.535 1.00 22.71 196 HIS A O 1
ATOM 1549 N N . ILE A 1 197 ? 35.793 -0.194 32.704 1.00 18.04 197 ILE A N 1
ATOM 1550 C CA . ILE A 1 197 ? 35.727 -1.631 32.918 1.00 19.77 197 ILE A CA 1
ATOM 1551 C C . ILE A 1 197 ? 37.111 -2.169 32.549 1.00 20.11 197 ILE A C 1
ATOM 1552 O O . ILE A 1 197 ? 37.614 -1.912 31.455 1.00 18.14 197 ILE A O 1
ATOM 1557 N N . PRO A 1 198 ? 37.755 -2.906 33.469 1.00 21.01 198 PRO A N 1
ATOM 1558 C CA . PRO A 1 198 ? 39.090 -3.463 33.221 1.00 21.11 198 PRO A CA 1
ATOM 1559 C C . PRO A 1 198 ? 39.263 -4.096 31.842 1.00 19.84 198 PRO A C 1
ATOM 1560 O O . PRO A 1 198 ? 38.471 -4.943 31.428 1.00 20.32 198 PRO A O 1
ATOM 1564 N N . GLY A 1 199 ? 40.309 -3.665 31.141 1.00 21.53 199 GLY A N 1
ATOM 1565 C CA . GLY A 1 199 ? 40.592 -4.187 29.817 1.00 21.06 199 GLY A CA 1
ATOM 1566 C C . GLY A 1 199 ? 40.064 -3.312 28.695 1.00 19.00 199 GLY A C 1
ATOM 1567 O O . GLY A 1 199 ? 40.474 -3.451 27.546 1.00 19.07 199 GLY A O 1
ATOM 1568 N N . ALA A 1 200 ? 39.155 -2.401 29.023 1.00 18.52 200 ALA A N 1
ATOM 1569 C CA . ALA A 1 200 ? 38.570 -1.529 28.008 1.00 16.32 200 ALA A CA 1
ATOM 1570 C C . ALA A 1 200 ? 39.552 -0.559 27.358 1.00 16.36 200 ALA A C 1
ATOM 1571 O O . ALA A 1 200 ? 40.514 -0.111 27.984 1.00 17.06 200 ALA A O 1
ATOM 1573 N N . LYS A 1 201 ? 39.291 -0.250 26.089 1.00 15.77 201 LYS A N 1
ATOM 1574 C CA . LYS A 1 201 ? 40.082 0.697 25.315 1.00 17.25 201 LYS A CA 1
ATOM 1575 C C . LYS A 1 201 ? 39.152 1.876 25.065 1.00 16.95 201 LYS A C 1
ATOM 1576 O O . LYS A 1 201 ? 37.944 1.690 24.915 1.00 16.34 201 LYS A O 1
ATOM 1582 N N . ASN A 1 202 ? 39.713 3.079 25.021 1.00 15.17 202 ASN A N 1
ATOM 1583 C CA . ASN A 1 202 ? 38.915 4.284 24.819 1.00 15.56 202 ASN A CA 1
ATOM 1584 C C . ASN A 1 202 ? 38.929 4.821 23.390 1.00 15.34 202 ASN A C 1
ATOM 1585 O O . ASN A 1 202 ? 39.983 5.146 22.846 1.00 16.42 202 ASN A O 1
ATOM 1590 N N . ILE A 1 203 ? 37.746 4.882 22.782 1.00 15.00 203 ILE A N 1
ATOM 1591 C CA . ILE A 1 203 ? 37.580 5.434 21.441 1.00 14.06 203 ILE A CA 1
ATOM 1592 C C . ILE A 1 203 ? 36.353 6.344 21.500 1.00 14.81 203 ILE A C 1
ATOM 1593 O O . ILE A 1 203 ? 35.222 5.894 21.282 1.00 15.39 203 ILE A O 1
ATOM 1598 N N . PRO A 1 204 ? 36.553 7.631 21.837 1.00 16.43 204 PRO A N 1
ATOM 1599 C CA . PRO A 1 204 ? 35.425 8.566 21.913 1.00 16.76 204 PRO A CA 1
ATOM 1600 C C . PRO A 1 204 ? 34.593 8.444 20.639 1.00 16.15 204 PRO A C 1
ATOM 1601 O O . PRO A 1 204 ? 35.128 8.506 19.533 1.00 16.95 204 PRO A O 1
ATOM 1605 N N . TRP A 1 205 ? 33.286 8.277 20.802 1.00 16.51 205 TRP A N 1
ATOM 1606 C CA . TRP A 1 205 ? 32.401 8.059 19.662 1.00 17.99 205 TRP A CA 1
ATOM 1607 C C . TRP A 1 205 ? 32.476 9.038 18.499 1.00 18.46 205 TRP A C 1
ATOM 1608 O O . TRP A 1 205 ? 32.409 8.626 17.340 1.00 16.58 205 TRP A O 1
ATOM 1619 N N . ALA A 1 206 ? 32.619 10.322 18.804 1.00 18.26 206 ALA A N 1
ATOM 1620 C CA . ALA A 1 206 ? 32.678 11.357 17.774 1.00 20.53 206 ALA A CA 1
ATOM 1621 C C . ALA A 1 206 ? 33.849 11.213 16.809 1.00 18.92 206 ALA A C 1
ATOM 1622 O O . ALA A 1 206 ? 33.855 11.829 15.744 1.00 18.99 206 ALA A O 1
ATOM 1624 N N . LYS A 1 207 ? 34.846 10.412 17.171 1.00 18.10 207 LYS A N 1
ATOM 1625 C CA . LYS A 1 207 ? 35.995 10.216 16.294 1.00 18.27 207 LYS A CA 1
ATOM 1626 C C . LYS A 1 207 ? 35.597 9.517 14.993 1.00 17.10 207 LYS A C 1
ATOM 1627 O O . LYS A 1 207 ? 36.347 9.520 14.018 1.00 16.10 207 LYS A O 1
ATOM 1633 N N . ALA A 1 208 ? 34.410 8.928 14.978 1.00 16.71 208 ALA A N 1
ATOM 1634 C CA . ALA A 1 208 ? 33.935 8.222 13.794 1.00 15.83 208 ALA A CA 1
ATOM 1635 C C . ALA A 1 208 ? 33.264 9.124 12.763 1.00 15.87 208 ALA A C 1
ATOM 1636 O O . ALA A 1 208 ? 32.956 8.674 11.656 1.00 17.03 208 ALA A O 1
ATOM 1638 N N . VAL A 1 209 ? 33.041 10.390 13.107 1.00 16.41 209 VAL A N 1
ATOM 1639 C CA . VAL A 1 209 ? 32.372 11.305 12.182 1.00 17.2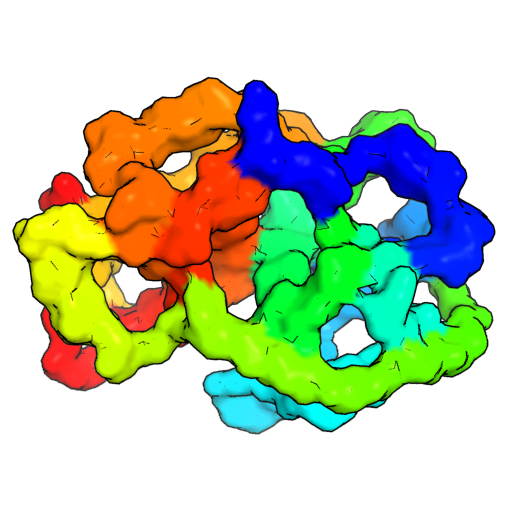5 209 VAL A CA 1
ATOM 1640 C C . VAL A 1 209 ? 33.146 12.553 11.786 1.00 18.11 209 VAL A C 1
ATOM 1641 O O . VAL A 1 209 ? 34.048 12.998 12.493 1.00 17.91 209 VAL A O 1
ATOM 1645 N N . ASN A 1 210 ? 32.774 13.108 10.636 1.00 17.15 210 ASN A N 1
ATOM 1646 C CA . ASN A 1 210 ? 33.392 14.322 10.116 1.00 20.37 210 ASN A CA 1
ATOM 1647 C C . ASN A 1 210 ? 32.643 15.529 10.673 1.00 19.26 210 ASN A C 1
ATOM 1648 O O . ASN A 1 210 ? 31.553 15.397 11.223 1.00 20.23 210 ASN A O 1
ATOM 1653 N N . PRO A 1 211 ? 33.222 16.729 10.539 1.00 21.03 211 PRO A N 1
ATOM 1654 C CA . PRO A 1 211 ? 32.568 17.936 11.046 1.00 19.88 211 PRO A CA 1
ATOM 1655 C C . PRO A 1 211 ? 31.153 18.160 10.516 1.00 20.08 211 PRO A C 1
ATOM 1656 O O . PRO A 1 211 ? 30.315 18.736 11.207 1.00 20.42 211 PRO A O 1
ATOM 1660 N N . ASP A 1 212 ? 30.883 17.701 9.299 1.00 20.26 212 ASP A N 1
ATOM 1661 C CA . ASP A 1 212 ? 29.564 17.894 8.707 1.00 19.91 212 ASP A CA 1
ATOM 1662 C C . ASP A 1 212 ? 28.533 16.843 9.125 1.00 21.37 212 ASP A C 1
ATOM 1663 O O . ASP A 1 212 ? 27.403 16.841 8.627 1.00 21.34 212 ASP A O 1
ATOM 1668 N N . GLY A 1 213 ? 28.926 15.954 10.032 1.00 20.28 213 GLY A N 1
ATOM 1669 C CA . GLY A 1 213 ? 28.006 14.940 10.517 1.00 20.28 213 GLY A CA 1
ATOM 1670 C C . GLY A 1 213 ? 28.045 13.579 9.848 1.00 19.27 213 GLY A C 1
ATOM 1671 O O . GLY A 1 213 ? 27.435 12.627 10.348 1.00 18.28 213 GLY A O 1
ATOM 1672 N N . THR A 1 214 ? 28.749 13.473 8.727 1.00 18.85 214 THR A N 1
ATOM 1673 C CA . THR A 1 214 ? 28.834 12.204 8.011 1.00 18.46 214 THR A CA 1
ATOM 1674 C C . THR A 1 214 ? 29.878 11.270 8.611 1.00 17.37 214 THR A C 1
ATOM 1675 O O . THR A 1 214 ? 30.778 11.702 9.333 1.00 17.22 214 THR A O 1
ATOM 1679 N N . PHE A 1 215 ? 29.750 9.980 8.317 1.00 14.90 215 PHE A N 1
ATOM 1680 C CA . PHE A 1 215 ? 30.704 8.993 8.818 1.00 14.92 215 PHE A CA 1
ATOM 1681 C C . PHE A 1 215 ? 32.023 9.072 8.053 1.00 14.49 215 PHE A C 1
ATOM 1682 O O . PHE A 1 215 ? 32.055 9.437 6.876 1.00 13.08 215 PHE A O 1
ATOM 1690 N N . LYS A 1 216 ? 33.117 8.726 8.725 1.00 14.85 216 LYS A N 1
ATOM 1691 C CA . LYS A 1 216 ? 34.418 8.727 8.072 1.00 16.32 216 LYS A CA 1
ATOM 1692 C C . LYS A 1 216 ? 34.481 7.499 7.167 1.00 17.02 216 LYS A C 1
ATOM 1693 O O . LYS A 1 216 ? 33.592 6.647 7.215 1.00 17.66 216 LYS A O 1
ATOM 1699 N N . SER A 1 217 ? 35.518 7.405 6.339 1.00 18.01 217 SER A N 1
ATOM 1700 C CA . SER A 1 217 ? 35.653 6.265 5.438 1.00 18.09 217 SER A CA 1
ATOM 1701 C C . SER A 1 217 ? 35.929 4.979 6.199 1.00 18.95 217 SER A C 1
ATOM 1702 O O . SER A 1 217 ? 36.368 5.004 7.349 1.00 19.64 217 SER A O 1
ATOM 1705 N N . ALA A 1 218 ? 35.673 3.848 5.552 1.00 18.70 218 ALA A N 1
ATOM 1706 C CA . ALA A 1 218 ? 35.911 2.558 6.179 1.00 20.62 218 ALA A CA 1
ATOM 1707 C C . ALA A 1 218 ? 37.361 2.486 6.646 1.00 22.18 218 ALA A C 1
ATOM 1708 O O . ALA A 1 218 ? 37.653 1.945 7.712 1.00 20.72 218 ALA A O 1
ATOM 1710 N N . GLU A 1 219 ? 38.261 3.048 5.841 1.00 23.89 219 GLU A N 1
ATOM 1711 C CA . GLU A 1 219 ? 39.687 3.053 6.155 1.00 25.15 219 GLU A CA 1
ATOM 1712 C C . GLU A 1 219 ? 40.000 3.884 7.399 1.00 23.84 219 GLU A C 1
ATOM 1713 O O . GLU A 1 219 ? 40.748 3.444 8.278 1.00 25.28 219 GLU A O 1
ATOM 1719 N N . GLU A 1 220 ? 39.430 5.083 7.471 1.00 22.72 220 GLU A N 1
ATOM 1720 C CA . GLU A 1 220 ? 39.648 5.959 8.614 1.00 21.39 220 GLU A CA 1
ATOM 1721 C C . GLU A 1 220 ? 39.042 5.344 9.861 1.00 20.37 220 GLU A C 1
ATOM 1722 O O . GLU A 1 220 ? 39.580 5.490 10.956 1.00 20.05 220 GLU A O 1
ATOM 1728 N N . LEU A 1 221 ? 37.916 4.654 9.694 1.00 18.65 221 LEU A N 1
ATOM 1729 C CA . LEU A 1 221 ? 37.251 4.022 10.826 1.00 18.47 221 LEU A CA 1
ATOM 1730 C C . LEU A 1 221 ? 38.066 2.840 11.339 1.00 18.73 221 LEU A C 1
ATOM 1731 O O . LEU A 1 221 ? 38.234 2.673 12.543 1.00 18.26 221 LEU A O 1
ATOM 1736 N N . ARG A 1 222 ? 38.573 2.016 10.426 1.00 19.89 222 ARG A N 1
ATOM 1737 C CA . ARG A 1 222 ? 39.381 0.874 10.838 1.00 22.43 222 ARG A CA 1
ATOM 1738 C C . ARG A 1 222 ? 40.558 1.361 11.684 1.00 21.98 222 ARG A C 1
ATOM 1739 O O . ARG A 1 222 ? 40.921 0.734 12.682 1.00 22.20 222 ARG A O 1
ATOM 1747 N N . ALA A 1 223 ? 41.137 2.489 11.287 1.00 22.35 223 ALA A N 1
ATOM 1748 C CA . ALA A 1 223 ? 42.280 3.068 11.988 1.00 22.12 223 ALA A CA 1
ATOM 1749 C C . ALA A 1 223 ? 41.991 3.466 13.437 1.00 22.68 223 ALA A C 1
ATOM 1750 O O . ALA A 1 223 ? 42.917 3.655 14.228 1.00 22.32 223 ALA A O 1
ATOM 1752 N N . LEU A 1 224 ? 40.717 3.607 13.785 1.00 20.45 224 LEU A N 1
ATOM 1753 C CA . LEU A 1 224 ? 40.350 3.969 15.151 1.00 19.50 224 LEU A CA 1
ATOM 1754 C C . LEU A 1 224 ? 40.385 2.762 16.079 1.00 20.28 224 LEU A C 1
ATOM 1755 O O . LEU A 1 224 ? 40.666 2.887 17.275 1.00 20.48 224 LEU A O 1
ATOM 1760 N N . TYR A 1 225 ? 40.111 1.591 15.516 1.00 19.41 225 TYR A N 1
ATOM 1761 C CA . TYR A 1 225 ? 40.019 0.380 16.312 1.00 19.08 225 TYR A CA 1
ATOM 1762 C C . TYR A 1 225 ? 41.107 -0.672 16.166 1.00 18.87 225 TYR A C 1
ATOM 1763 O O . TYR A 1 225 ? 41.605 -1.176 17.163 1.00 17.48 225 TYR A O 1
ATOM 1772 N N . GLU A 1 226 ? 41.463 -1.009 14.933 1.00 20.07 226 GLU A N 1
ATOM 1773 C CA . GLU A 1 226 ? 42.473 -2.039 14.699 1.00 22.49 226 GLU A CA 1
ATOM 1774 C C . GLU A 1 226 ? 43.781 -1.820 15.465 1.00 23.02 226 GLU A C 1
ATOM 1775 O O . GLU A 1 226 ? 44.263 -2.730 16.141 1.00 23.70 226 GLU A O 1
ATOM 1781 N N . PRO A 1 227 ? 44.361 -0.611 15.388 1.00 22.88 227 PRO A N 1
ATOM 1782 C CA . PRO A 1 227 ? 45.618 -0.351 16.101 1.00 23.73 227 PRO A CA 1
ATOM 1783 C C . PRO A 1 227 ? 45.539 -0.536 17.616 1.00 23.63 227 PRO A C 1
ATOM 1784 O O . PRO A 1 227 ? 46.567 -0.661 18.285 1.00 24.66 227 PRO A O 1
ATOM 1788 N N . LEU A 1 228 ? 44.325 -0.561 18.160 1.00 22.62 228 LEU A N 1
ATOM 1789 C CA . LEU A 1 228 ? 44.156 -0.732 19.597 1.00 22.01 228 LEU A CA 1
ATOM 1790 C C . LEU A 1 228 ? 43.785 -2.157 19.991 1.00 22.25 228 LEU A C 1
ATOM 1791 O O . LEU A 1 228 ? 43.440 -2.412 21.142 1.00 25.42 228 LEU A O 1
ATOM 1796 N N . GLY A 1 229 ? 43.852 -3.084 19.038 1.00 23.98 229 GLY A N 1
ATOM 1797 C CA . GLY A 1 229 ? 43.517 -4.466 19.337 1.00 23.57 229 GLY A CA 1
ATOM 1798 C C . GLY A 1 229 ? 42.043 -4.801 19.193 1.00 24.51 229 GLY A C 1
ATOM 1799 O O . GLY A 1 229 ? 41.631 -5.928 19.456 1.00 25.00 229 GLY A O 1
ATOM 1800 N N . ILE A 1 230 ? 41.245 -3.820 18.784 1.00 23.40 230 ILE A N 1
ATOM 1801 C CA . ILE A 1 230 ? 39.810 -4.013 18.597 1.00 22.48 230 ILE A CA 1
ATOM 1802 C C . ILE A 1 230 ? 39.631 -4.576 17.188 1.00 22.35 230 ILE A C 1
ATOM 1803 O O . ILE A 1 230 ? 39.437 -3.825 16.234 1.00 22.04 230 ILE A O 1
ATOM 1808 N N . THR A 1 231 ? 39.704 -5.898 17.066 1.00 22.35 231 THR A N 1
ATOM 1809 C CA . THR A 1 231 ? 39.587 -6.555 15.769 1.00 23.21 231 THR A CA 1
ATOM 1810 C C . THR A 1 231 ? 38.360 -7.454 15.606 1.00 22.53 231 THR A C 1
ATOM 1811 O O . THR A 1 231 ? 37.786 -7.927 16.584 1.00 20.52 231 THR A O 1
ATOM 1815 N N . LYS A 1 232 ? 37.973 -7.683 14.353 1.00 23.53 232 LYS A N 1
ATOM 1816 C CA . LYS A 1 232 ? 36.792 -8.482 14.022 1.00 24.07 232 LYS A CA 1
ATOM 1817 C C . LYS A 1 232 ? 36.751 -9.895 14.592 1.00 24.42 232 LYS A C 1
ATOM 1818 O O . LYS A 1 232 ? 35.673 -10.434 14.836 1.00 22.92 232 LYS A O 1
ATOM 1824 N N . ASP A 1 233 ? 37.914 -10.495 14.810 1.00 24.11 233 ASP A N 1
ATOM 1825 C CA . ASP A 1 233 ? 37.972 -11.855 15.332 1.00 25.59 233 ASP A CA 1
ATOM 1826 C C . ASP A 1 233 ? 37.579 -11.965 16.797 1.00 25.39 233 ASP A C 1
ATOM 1827 O O . ASP A 1 233 ? 37.422 -13.068 17.318 1.00 26.95 233 ASP A O 1
ATOM 1832 N N . LYS A 1 234 ? 37.411 -10.827 17.464 1.00 23.91 234 LYS A N 1
ATOM 1833 C CA . LYS A 1 234 ? 37.059 -10.844 18.879 1.00 22.68 234 LYS A CA 1
ATOM 1834 C C . LYS A 1 234 ? 35.612 -10.469 19.160 1.00 22.17 234 LYS A C 1
ATOM 1835 O O . LYS A 1 234 ? 34.961 -9.792 18.361 1.00 22.12 234 LYS A O 1
ATOM 1841 N N . ASP A 1 235 ? 35.103 -10.935 20.293 1.00 21.77 235 ASP A N 1
ATOM 1842 C CA . ASP A 1 235 ? 33.748 -10.593 20.689 1.00 20.64 235 ASP A CA 1
ATOM 1843 C C . ASP A 1 235 ? 33.890 -9.208 21.307 1.00 19.97 235 ASP A C 1
ATOM 1844 O O . ASP A 1 235 ? 34.672 -9.008 22.237 1.00 21.25 235 ASP A O 1
ATOM 1849 N N . ILE A 1 236 ? 33.137 -8.254 20.772 1.00 18.06 236 ILE A N 1
ATOM 1850 C CA . ILE A 1 236 ? 33.198 -6.874 21.231 1.00 16.65 236 ILE A CA 1
ATOM 1851 C C . ILE A 1 236 ? 32.008 -6.465 22.086 1.00 15.74 236 ILE A C 1
ATOM 1852 O O . ILE A 1 236 ? 30.869 -6.853 21.810 1.00 15.80 236 ILE A O 1
ATOM 1857 N N . VAL A 1 237 ? 32.284 -5.674 23.121 1.00 14.25 237 VAL A N 1
ATOM 1858 C CA . VAL A 1 237 ? 31.249 -5.129 23.992 1.00 15.01 237 VAL A CA 1
ATOM 1859 C C . VAL A 1 237 ? 31.513 -3.627 24.032 1.00 14.62 237 VAL A C 1
ATOM 1860 O O . VAL A 1 237 ? 32.617 -3.187 24.367 1.00 14.00 237 VAL A O 1
ATOM 1864 N N . VAL A 1 238 ? 30.508 -2.844 23.656 1.00 13.37 238 VAL A N 1
ATOM 1865 C CA . VAL A 1 238 ? 30.637 -1.392 23.629 1.00 15.13 238 VAL A CA 1
ATOM 1866 C C . VAL A 1 238 ? 29.780 -0.778 24.733 1.00 13.28 238 VAL A C 1
ATOM 1867 O O . VAL A 1 238 ? 28.681 -1.257 25.004 1.00 16.34 238 VAL A O 1
ATOM 1871 N N . TYR A 1 239 ? 30.284 0.266 25.380 1.00 13.73 239 TYR A N 1
ATOM 1872 C CA . TYR A 1 239 ? 29.516 0.914 26.438 1.00 14.47 239 TYR A CA 1
ATOM 1873 C C . TYR A 1 239 ? 29.839 2.391 26.599 1.00 15.78 239 TYR A C 1
ATOM 1874 O O . TYR A 1 239 ? 30.863 2.879 26.123 1.00 14.83 239 TYR A O 1
ATOM 1890 N N . ARG A 1 241 ? 27.573 5.581 29.141 1.00 20.81 241 ARG A N 1
ATOM 1891 C CA . ARG A 1 241 ? 26.905 5.827 30.411 1.00 19.99 241 ARG A CA 1
ATOM 1892 C C . ARG A 1 241 ? 25.541 5.139 30.334 1.00 20.22 241 ARG A C 1
ATOM 1893 O O . ARG A 1 241 ? 25.069 4.558 31.311 1.00 18.93 241 ARG A O 1
ATOM 1901 N N . ILE A 1 242 ? 24.919 5.231 29.158 1.00 19.66 242 ILE A N 1
ATOM 1902 C CA . ILE A 1 242 ? 23.623 4.609 28.876 1.00 19.56 242 ILE A CA 1
ATOM 1903 C C . ILE A 1 242 ? 23.657 4.089 27.427 1.00 20.12 242 ILE A C 1
ATOM 1904 O O . ILE A 1 242 ? 24.427 4.586 26.601 1.00 20.05 242 ILE A O 1
ATOM 1909 N N . ALA A 1 243 ? 22.835 3.088 27.121 1.00 18.23 243 ALA A N 1
ATOM 1910 C CA . ALA A 1 243 ? 22.803 2.491 25.783 1.00 20.26 243 ALA A CA 1
ATOM 1911 C C . ALA A 1 243 ? 22.647 3.514 24.671 1.00 20.67 243 ALA A C 1
ATOM 1912 O O . ALA A 1 243 ? 23.264 3.399 23.606 1.00 19.47 243 ALA A O 1
ATOM 1914 N N . GLU A 1 244 ? 21.808 4.510 24.930 1.00 19.97 244 GLU A N 1
ATOM 1915 C CA . GLU A 1 244 ? 21.524 5.561 23.969 1.00 21.07 244 GLU A CA 1
ATOM 1916 C C . GLU A 1 244 ? 22.778 6.238 23.415 1.00 19.15 244 GLU A C 1
ATOM 1917 O O . GLU A 1 244 ? 22.759 6.772 22.310 1.00 19.74 244 GLU A O 1
ATOM 1923 N N . ARG A 1 245 ? 23.870 6.200 24.166 1.00 19.10 245 ARG A N 1
ATOM 1924 C CA . ARG A 1 245 ? 25.092 6.861 23.711 1.00 17.71 245 ARG A CA 1
ATOM 1925 C C . ARG A 1 245 ? 26.203 5.963 23.149 1.00 17.77 245 ARG A C 1
ATOM 1926 O O . ARG A 1 245 ? 27.142 6.455 22.528 1.00 19.60 245 ARG A O 1
ATOM 1934 N N . SER A 1 246 ? 26.087 4.653 23.345 1.00 17.54 246 SER A N 1
ATOM 1935 C CA . SER A 1 246 ? 27.091 3.706 22.852 1.00 15.30 246 SER A CA 1
ATOM 1936 C C . SER A 1 246 ? 26.629 2.994 21.578 1.00 14.58 246 SER A C 1
ATOM 1937 O O . SER A 1 246 ? 27.395 2.257 20.939 1.00 13.82 246 SER A O 1
ATOM 1940 N N . SER A 1 247 ? 25.374 3.219 21.210 1.00 13.94 247 SER A N 1
ATOM 1941 C CA . SER A 1 247 ? 24.801 2.583 20.028 1.00 12.91 247 SER A CA 1
ATOM 1942 C C . SER A 1 247 ? 25.460 3.044 18.736 1.00 13.23 247 SER A C 1
ATOM 1943 O O . SER A 1 247 ? 25.556 2.282 17.778 1.00 12.79 247 SER A O 1
ATOM 1946 N N . HIS A 1 248 ? 25.900 4.296 18.714 1.00 12.44 248 HIS A N 1
ATOM 1947 C CA . HIS A 1 248 ? 26.543 4.868 17.535 1.00 12.44 248 HIS A CA 1
ATOM 1948 C C . HIS A 1 248 ? 27.813 4.097 17.175 1.00 12.19 248 HIS A C 1
ATOM 1949 O O . HIS A 1 248 ? 28.015 3.732 16.019 1.00 11.89 248 HIS A O 1
ATOM 1956 N N . SER A 1 249 ? 28.661 3.836 18.167 1.00 11.00 249 SER A N 1
ATOM 1957 C CA . SER A 1 249 ? 29.897 3.107 17.908 1.00 12.26 249 SER A CA 1
ATOM 1958 C C . SER A 1 249 ? 29.597 1.642 17.616 1.00 11.57 249 SER A C 1
ATOM 1959 O O . SER A 1 249 ? 30.294 1.012 16.825 1.00 11.99 249 SER A O 1
ATOM 1962 N N . TRP A 1 250 ? 28.561 1.105 18.255 1.00 12.05 250 TRP A N 1
ATOM 1963 C CA . TRP A 1 250 ? 28.161 -0.278 18.017 1.00 12.84 250 TRP A CA 1
ATOM 1964 C C . TRP A 1 250 ? 27.845 -0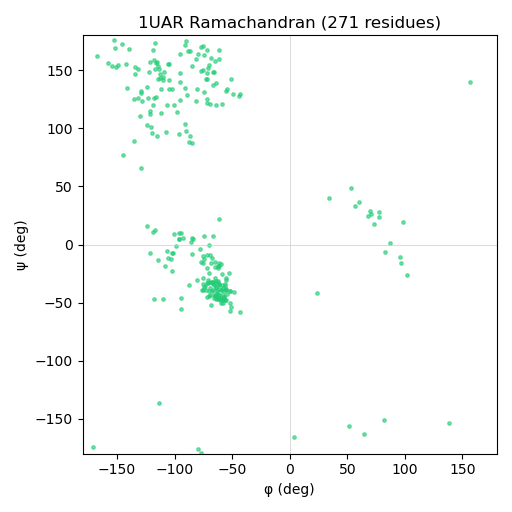.392 16.520 1.00 14.70 250 TRP A C 1
ATOM 1965 O O . TRP A 1 250 ? 28.294 -1.318 15.841 1.00 14.02 250 TRP A O 1
ATOM 1976 N N . PHE A 1 251 ? 27.079 0.573 16.016 1.00 12.50 251 PHE A N 1
ATOM 1977 C CA . PHE A 1 251 ? 26.688 0.611 14.609 1.00 11.54 251 PHE A CA 1
ATOM 1978 C C . PHE A 1 251 ? 27.910 0.671 13.702 1.00 11.62 251 PHE A C 1
ATOM 1979 O O . PHE A 1 251 ? 27.995 -0.046 12.706 1.00 11.12 251 PHE A O 1
ATOM 1987 N N . VAL A 1 252 ? 28.853 1.539 14.045 1.00 11.33 252 VAL A N 1
ATOM 1988 C CA . VAL A 1 252 ? 30.067 1.696 13.256 1.00 12.00 252 VAL A CA 1
ATOM 1989 C C . VAL A 1 252 ? 30.821 0.372 13.135 1.00 11.54 252 VAL A C 1
ATOM 1990 O O . VAL A 1 252 ? 31.217 -0.025 12.043 1.00 11.53 252 VAL A O 1
ATOM 1994 N N . LEU A 1 253 ? 30.999 -0.315 14.258 1.00 11.67 253 LEU A N 1
ATOM 1995 C CA . LEU A 1 253 ? 31.735 -1.575 14.257 1.00 13.41 253 LEU A CA 1
ATOM 1996 C C . LEU A 1 253 ? 31.018 -2.706 13.534 1.00 13.61 253 LEU A C 1
ATOM 1997 O O . LEU A 1 253 ? 31.590 -3.339 12.643 1.00 14.60 253 LEU A O 1
ATOM 2002 N N . LYS A 1 254 ? 29.761 -2.947 13.889 1.00 14.18 254 LYS A N 1
ATOM 2003 C CA . LYS A 1 254 ? 29.042 -4.050 13.270 1.00 15.98 254 LYS A CA 1
ATOM 2004 C C . LYS A 1 254 ? 28.637 -3.851 11.821 1.00 16.72 254 LYS A C 1
ATOM 2005 O O . LYS A 1 254 ? 28.821 -4.742 10.996 1.00 19.21 254 LYS A O 1
ATOM 2011 N N . TYR A 1 2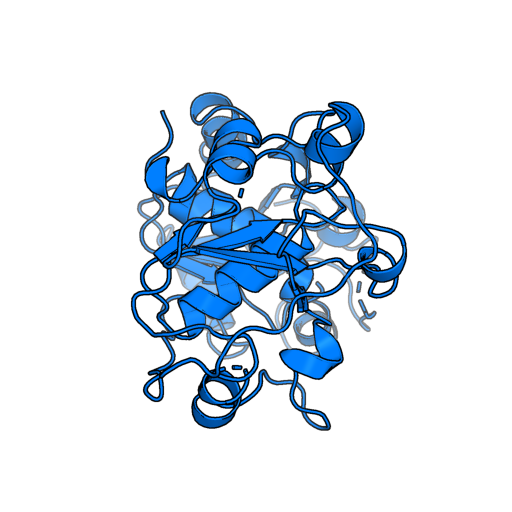55 ? 28.098 -2.684 11.498 1.00 15.15 255 TYR A N 1
ATOM 2012 C CA . TYR A 1 255 ? 27.639 -2.446 10.142 1.00 14.12 255 TYR A CA 1
ATOM 2013 C C . TYR A 1 255 ? 28.610 -1.768 9.196 1.00 13.78 255 TYR A C 1
ATOM 2014 O O . TYR A 1 255 ? 28.788 -2.217 8.068 1.00 14.13 255 TYR A O 1
ATOM 2023 N N . LEU A 1 256 ? 29.256 -0.699 9.634 1.00 11.91 256 LEU A N 1
ATOM 2024 C CA . LEU A 1 256 ? 30.182 -0.042 8.734 1.00 13.49 256 LEU A CA 1
ATOM 2025 C C . LEU A 1 256 ? 31.487 -0.829 8.573 1.00 14.68 256 LEU A C 1
ATOM 2026 O O . LEU A 1 256 ? 32.067 -0.846 7.487 1.00 16.34 256 LEU A O 1
ATOM 2031 N N . LEU A 1 257 ? 31.933 -1.499 9.634 1.00 15.96 257 LEU A N 1
ATOM 2032 C CA . LEU A 1 257 ? 33.184 -2.257 9.572 1.00 16.42 257 LEU A CA 1
ATOM 2033 C C . LEU A 1 257 ? 33.018 -3.775 9.521 1.00 17.84 257 LEU A C 1
ATOM 2034 O O . LEU A 1 257 ? 33.996 -4.511 9.372 1.00 19.07 257 LEU A O 1
ATOM 2039 N N . GLY A 1 258 ? 31.783 -4.241 9.651 1.00 16.04 258 GLY A N 1
ATOM 2040 C CA . GLY A 1 258 ? 31.516 -5.665 9.562 1.00 17.07 258 GLY A CA 1
ATOM 2041 C 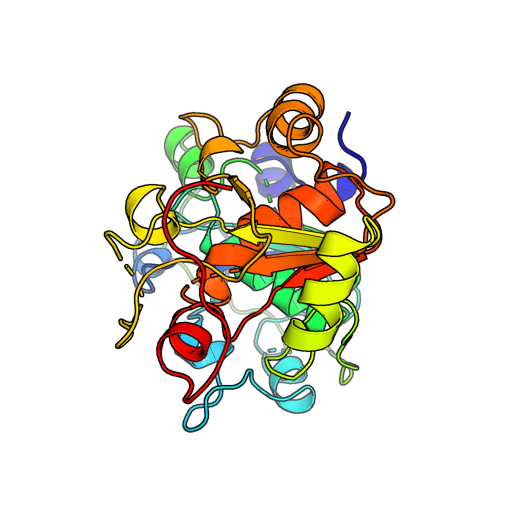C . GLY A 1 258 ? 31.991 -6.588 10.669 1.00 19.08 258 GLY A C 1
ATOM 2042 O O . GLY A 1 258 ? 32.276 -7.756 10.399 1.00 19.04 258 GLY A O 1
ATOM 2043 N N . TYR A 1 259 ? 32.102 -6.089 11.899 1.00 17.45 259 TYR A N 1
ATOM 2044 C CA . TYR A 1 259 ? 32.504 -6.948 13.010 1.00 18.69 259 TYR A CA 1
ATOM 2045 C C . TYR A 1 259 ? 31.291 -7.844 13.276 1.00 20.32 259 TYR A C 1
ATOM 2046 O O . TYR A 1 259 ? 30.195 -7.359 13.546 1.00 19.67 259 TYR A O 1
ATOM 2055 N N . PRO A 1 260 ? 31.475 -9.170 13.197 1.00 21.19 260 PRO A N 1
ATOM 2056 C CA . PRO A 1 260 ? 30.377 -10.114 13.421 1.00 22.10 260 PRO A CA 1
ATOM 2057 C C . PRO A 1 260 ? 29.804 -10.204 14.835 1.00 21.90 260 PRO A C 1
ATOM 2058 O O . PRO A 1 260 ? 28.606 -10.437 15.007 1.00 23.59 260 PRO A O 1
ATOM 2062 N N . HIS A 1 261 ? 30.646 -10.019 15.844 1.00 21.77 261 HIS A N 1
ATOM 2063 C CA . HIS A 1 261 ? 30.186 -10.119 17.226 1.00 21.86 261 HIS A CA 1
ATOM 2064 C C . HIS A 1 261 ? 30.385 -8.830 18.008 1.00 20.42 261 HIS A C 1
ATOM 2065 O O . HIS A 1 261 ? 31.460 -8.577 18.546 1.00 19.51 261 HIS A O 1
ATOM 2072 N N . VAL A 1 262 ? 29.332 -8.022 18.067 1.00 19.19 262 VAL A N 1
ATOM 2073 C CA . VAL A 1 262 ? 29.373 -6.750 18.777 1.00 17.95 262 VAL A CA 1
ATOM 2074 C C . VAL A 1 262 ? 28.109 -6.581 19.607 1.00 16.22 262 VAL A C 1
ATOM 2075 O O . VAL A 1 262 ? 27.004 -6.665 19.084 1.00 17.03 262 VAL A O 1
ATOM 2079 N N . LYS A 1 263 ? 28.276 -6.345 20.906 1.00 16.38 263 LYS A N 1
ATOM 2080 C CA . LYS A 1 263 ? 27.134 -6.150 21.792 1.00 16.04 263 LYS A CA 1
ATOM 2081 C C . LYS A 1 263 ? 27.147 -4.753 22.390 1.00 15.73 263 LYS A C 1
ATOM 2082 O O . LYS A 1 263 ? 28.206 -4.149 22.562 1.00 16.43 263 LYS A O 1
ATOM 2088 N N . ASN A 1 264 ? 25.960 -4.240 22.690 1.00 14.71 264 ASN A N 1
ATOM 2089 C CA . ASN A 1 264 ? 25.845 -2.930 23.306 1.00 13.46 264 ASN A CA 1
ATOM 2090 C C . ASN A 1 264 ? 25.455 -3.182 24.755 1.00 13.06 264 ASN A C 1
ATOM 2091 O O . ASN A 1 264 ? 24.435 -3.815 25.032 1.00 15.20 264 ASN A O 1
ATOM 2096 N N . TYR A 1 265 ? 26.286 -2.727 25.682 1.00 14.00 265 TYR A N 1
ATOM 2097 C CA . TYR A 1 265 ? 25.983 -2.891 27.102 1.00 14.47 265 TYR A CA 1
ATOM 2098 C C . TYR A 1 265 ? 25.128 -1.687 27.495 1.00 14.39 265 TYR A C 1
ATOM 2099 O O . TYR A 1 265 ? 25.644 -0.620 27.839 1.00 15.91 265 TYR A O 1
ATOM 2108 N N . ASP A 1 266 ? 23.810 -1.855 27.432 1.00 15.84 266 ASP A N 1
ATOM 2109 C CA . ASP A 1 266 ? 22.913 -0.754 27.749 1.00 16.78 266 ASP A CA 1
ATOM 2110 C C . ASP A 1 266 ? 23.037 -0.249 29.180 1.00 16.17 266 ASP A C 1
ATOM 2111 O O . ASP A 1 266 ? 22.891 0.945 29.421 1.00 16.01 266 ASP A O 1
ATOM 2116 N N . GLY A 1 267 ? 23.326 -1.149 30.116 1.00 16.47 267 GLY A N 1
ATOM 2117 C CA . GLY A 1 267 ? 23.475 -0.740 31.502 1.00 17.97 267 GLY A CA 1
ATOM 2118 C C . GLY A 1 267 ? 24.548 0.327 31.556 1.00 18.43 267 GLY A C 1
ATOM 2119 O O . GLY A 1 267 ? 24.385 1.367 32.199 1.00 19.03 267 GLY A O 1
ATOM 2120 N N . SER A 1 268 ? 25.644 0.062 30.852 1.00 18.75 268 SER A N 1
ATOM 2121 C CA . SER A 1 268 ? 26.767 0.986 30.768 1.00 18.91 268 SER A CA 1
ATOM 2122 C C . SER A 1 268 ? 27.284 1.481 32.119 1.00 17.15 268 SER A C 1
ATOM 2123 O O . SER A 1 268 ? 27.094 0.820 33.138 1.00 18.24 268 SER A O 1
ATOM 2126 N N . TRP A 1 269 ? 27.930 2.643 32.137 1.00 17.06 269 TRP A N 1
ATOM 2127 C CA . TRP A 1 269 ? 28.509 3.139 33.382 1.00 18.24 269 TRP A CA 1
ATOM 2128 C C . TRP A 1 269 ? 27.515 3.532 34.462 1.00 18.84 269 TRP A C 1
ATOM 2129 O O . TRP A 1 269 ? 27.808 3.390 35.652 1.00 17.60 269 TRP A O 1
ATOM 2140 N N . THR A 1 270 ? 26.342 4.020 34.075 1.00 18.11 270 THR A N 1
ATOM 2141 C CA . THR A 1 270 ? 25.355 4.387 35.087 1.00 19.09 270 THR A CA 1
ATOM 2142 C C . THR A 1 270 ? 25.015 3.168 35.940 1.00 20.08 270 THR A C 1
ATOM 2143 O O . THR A 1 270 ? 24.597 3.305 37.090 1.00 21.18 270 THR A O 1
ATOM 2147 N N . GLU A 1 271 ? 25.189 1.975 35.380 1.00 20.04 271 GLU A N 1
ATOM 2148 C CA . GLU A 1 271 ? 24.937 0.758 36.142 1.00 22.39 271 GLU A CA 1
ATOM 2149 C C . GLU A 1 271 ? 26.240 0.257 36.761 1.00 22.67 271 GLU A C 1
ATOM 2150 O O . GLU A 1 271 ? 26.332 0.076 37.974 1.00 23.53 271 GLU A O 1
ATOM 2156 N N . TRP A 1 272 ? 27.252 0.051 35.925 1.00 22.22 272 TRP A N 1
ATOM 2157 C CA . TRP A 1 272 ? 28.536 -0.448 36.403 1.00 20.31 272 TRP A CA 1
ATOM 2158 C C . TRP A 1 272 ? 29.189 0.426 37.480 1.00 19.00 272 TRP A C 1
ATOM 2159 O O . TRP A 1 272 ? 29.654 -0.088 38.501 1.00 21.13 272 TRP A O 1
ATOM 2170 N N . GLY A 1 273 ? 29.217 1.736 37.261 1.00 18.62 273 GLY A N 1
ATOM 2171 C CA . GLY A 1 273 ? 29.833 2.639 38.224 1.00 19.00 273 GLY A CA 1
ATOM 2172 C C . GLY A 1 273 ? 29.064 2.795 39.523 1.00 19.03 273 GLY A C 1
ATOM 2173 O O . GLY A 1 273 ? 29.483 3.531 40.417 1.00 19.60 273 GLY A O 1
ATOM 2174 N N . ASN A 1 274 ? 27.930 2.109 39.626 1.00 18.62 274 ASN A N 1
ATOM 2175 C CA . ASN A 1 274 ? 27.101 2.165 40.828 1.00 18.56 274 ASN A CA 1
ATOM 2176 C C . ASN A 1 274 ? 26.915 0.786 41.446 1.00 19.07 274 ASN A C 1
ATOM 2177 O O . ASN A 1 274 ? 26.356 0.656 42.538 1.00 20.31 274 ASN A O 1
ATOM 2182 N N . LEU A 1 275 ? 27.387 -0.245 40.750 1.00 19.08 275 LEU A N 1
ATOM 2183 C CA . LEU A 1 275 ? 27.271 -1.612 41.240 1.00 19.66 275 LEU A CA 1
ATOM 2184 C C . LEU A 1 275 ? 28.202 -1.870 42.416 1.00 19.55 275 LEU A C 1
ATOM 2185 O O . LEU A 1 275 ? 29.325 -1.371 42.453 1.00 19.29 275 LEU A O 1
ATOM 2190 N N . VAL A 1 276 ? 27.729 -2.657 43.376 1.00 20.64 276 VAL A N 1
ATOM 2191 C CA . VAL A 1 276 ? 28.544 -3.000 44.534 1.00 19.07 276 VAL A CA 1
ATOM 2192 C C . VAL A 1 276 ? 29.520 -4.129 44.194 1.00 19.56 276 VAL A C 1
ATOM 2193 O O . VAL A 1 276 ? 29.144 -5.119 43.568 1.00 17.75 276 VAL A O 1
ATOM 2197 N N . GLY A 1 277 ? 30.775 -3.957 44.600 1.00 19.73 277 GLY A N 1
ATOM 2198 C CA . GLY A 1 277 ? 31.792 -4.980 44.404 1.00 20.42 277 GLY A CA 1
ATOM 2199 C C . GLY A 1 277 ? 32.173 -5.467 43.018 1.00 21.91 277 GLY A C 1
ATOM 2200 O O . GLY A 1 277 ? 32.454 -6.655 42.842 1.00 24.42 277 GLY A O 1
ATOM 2201 N N . VAL A 1 278 ? 32.194 -4.577 42.035 1.00 19.10 278 VAL A N 1
ATOM 2202 C CA . VAL A 1 278 ? 32.579 -4.979 40.686 1.00 19.68 278 VAL A CA 1
ATOM 2203 C C . VAL A 1 278 ? 33.942 -4.401 40.345 1.00 20.02 278 VAL A C 1
ATOM 2204 O O . VAL A 1 278 ? 34.310 -3.328 40.823 1.00 19.51 278 VAL A O 1
ATOM 2208 N N . PRO A 1 279 ? 34.719 -5.112 39.516 1.00 20.13 279 PRO A N 1
ATOM 2209 C CA . PRO A 1 279 ? 36.046 -4.612 39.148 1.00 20.54 279 PRO A CA 1
ATOM 2210 C C . PRO A 1 279 ? 36.015 -3.305 38.358 1.00 21.15 279 PRO A C 1
ATOM 2211 O O . PRO A 1 279 ? 35.170 -3.105 37.480 1.00 20.39 279 PRO A O 1
ATOM 2215 N N . ILE A 1 280 ? 36.938 -2.412 38.697 1.00 19.88 280 ILE A N 1
ATOM 2216 C CA . ILE A 1 280 ? 37.051 -1.116 38.046 1.00 21.30 280 ILE A CA 1
ATOM 2217 C C . ILE A 1 280 ? 38.516 -0.749 37.877 1.00 22.61 280 ILE A C 1
ATOM 2218 O O . ILE A 1 280 ? 39.320 -0.909 38.795 1.00 23.29 280 ILE A O 1
ATOM 2223 N N . ALA A 1 281 ? 38.861 -0.262 36.694 1.00 22.75 281 ALA A N 1
ATOM 2224 C CA . ALA A 1 281 ? 40.232 0.129 36.408 1.00 24.81 281 ALA A CA 1
ATOM 2225 C C . ALA A 1 281 ? 40.296 1.630 36.173 1.00 25.08 281 ALA A C 1
ATOM 2226 O O . ALA A 1 281 ? 39.387 2.220 35.590 1.00 24.23 281 ALA A O 1
ATOM 2228 N N . LYS A 1 282 ? 41.367 2.250 36.646 1.00 26.52 282 LYS A N 1
ATOM 2229 C CA . LYS A 1 282 ? 41.546 3.680 36.461 1.00 27.91 282 LYS A CA 1
ATOM 2230 C C . LYS A 1 282 ? 42.812 3.909 35.649 1.00 28.83 282 LYS A C 1
ATOM 2231 O O . LYS A 1 282 ? 43.605 2.987 35.452 1.00 30.46 282 LYS A O 1
ATOM 2237 N N . GLY A 1 283 ? 42.992 5.131 35.165 1.00 29.45 283 GLY A N 1
ATOM 2238 C CA . GLY A 1 283 ? 44.168 5.427 34.371 1.00 32.53 283 GLY A CA 1
ATOM 2239 C C . GLY A 1 283 ? 44.013 5.003 32.923 1.00 35.25 283 GLY A C 1
ATOM 2240 O O . GLY A 1 283 ? 42.900 4.966 32.391 1.00 34.45 283 GLY A O 1
ATOM 2241 N N . GLU A 1 284 ? 45.131 4.664 32.288 1.00 37.16 284 GLU A N 1
ATOM 2242 C CA . GLU A 1 284 ? 45.128 4.263 30.888 1.00 40.22 284 GLU A CA 1
ATOM 2243 C C . GLU A 1 284 ? 45.298 2.760 30.700 1.00 41.14 284 GLU A C 1
ATOM 2244 O O . GLU A 1 284 ? 45.848 2.071 31.557 1.00 42.56 284 GLU A O 1
ATOM 2250 N N . GLU A 1 285 ? 44.815 2.263 29.567 1.00 42.67 285 GLU A N 1
ATOM 2251 C CA . GLU A 1 285 ? 44.922 0.850 29.214 1.00 44.21 285 GLU A CA 1
ATOM 2252 C C . GLU A 1 285 ? 44.802 0.696 27.703 1.00 44.50 285 GLU A C 1
ATOM 2253 O O . GLU A 1 285 ? 45.731 0.126 27.097 1.00 45.74 285 GLU A O 1
#

Sequence (273 aa):
GYAHPEVLVSTDWVQEHLEDPKVRVLEVDEDILLYDTGHIPGAQKIDWQRDFWDPVVRDFISEEEFAKLERLGISNDTTVVLYGDKNNWWAAYAFWFFKYNGHKDVRLNGGRQKWVEEGRPLTTEVPSYPPGRYEVPYRDESIRAYRDDVLEHIIKVKEGKGALVDVRSPQEYRGELEGALRAGHIPGAKNIPWAKAVNPDGTFKSAEELRALYEPLGITKDKDIVVYRIAERSSHSWFVLKYLLGYPHVKNYDGSWTEWGNLVGVPIAKGEE

B-factor: mean 24.91, std 10.72, range [9.31, 67.53]

Organism: Thermus thermophilus (strain ATCC 27634 / DSM 579 / HB8) (NCBI:txid300852)

Solvent-accessible surface area: 12160 Å² total

CATH classification: 3.40.250.10 (+1 more: 3.40.250.10)

Radius of gyration: 18.5 Å; Cα contacts (8 Å, |Δi|>4): 576; chains: 1; bounding box: 48×37×48 Å

Secondary structure (DSSP, 8-state):
--S-GGG---HHHHHTTTT-TTEEEEEE-SSTTHHHH-B-TT-EEE-HHHHHB-SSSSSBPPHHHHHH--TTS--TT-EEEEE-HHHHHHHHHHHHHHHHTT-S-EE---HHHHHHHHT---B-PPP-PPP---PPP---GGGEE-HHHHHHHHHHHHTTSEEEEE-S-HHHHHT-----S--SB-TT-EE--GGGGB-TTSPBPPHHHHHHHHGGGT--TTSEEEE---HHHHHHHHHIIIIIS--S-EEEESSHHHHHTTSTT---B-S--